Protein AF-A0A2G6NYQ6-F1 (afdb_monomer)

Foldseek 3Di:
DEKEKEWEAEQAKIWMWIDDPPDIDIDMFGHQACVPVVSNLVRLLVVQVVCVVPDDLPYEYAYEYAYAPVVVVVVCVVVVVVSSVVSHSHHDNYYHYHHNLGLCCCLVANPHFEWEWEAALFIWIWGAAPVRDIDIFDPPDPVVGRQNHLLLLLVLLLVCCVVVVDPPPDPDPVVLVVCCPDPCNSVVSSVCNVVLVVCCVRPSSVVSNVVSLVVVVVRVVVVCVVRVDDAQEYEYEYDSLVPPVVSVVVNCVVPVNYHYHYDPDDSNVSCCVSPVD

Radius of gyration: 20.32 Å; Cα contacts (8 Å, |Δi|>4): 516; chains: 1; bounding box: 50×41×53 Å

Nearest PDB structures (foldseek):
  8oqx-assembly1_B  TM=7.620E-01  e=7.688E-16  Tannerella forsythia
  1zxo-assembly2_B  TM=7.980E-01  e=1.302E-14  Bacteroides thetaiotaomicron
  8ow9-assembly1_B  TM=7.303E-01  e=3.463E-15  Tannerella forsythia
  1zxo-assembly1_F  TM=7.918E-01  e=1.071E-13  Bacteroides thetaiotaomicron
  1zc6-assembly1_A  TM=6.994E-01  e=3.312E-12  Chromobacterium violaceum ATCC 12472

Structure (mmCIF, N/CA/C/O backbone):
data_AF-A0A2G6NYQ6-F1
#
_entry.id   AF-A0A2G6NYQ6-F1
#
loop_
_atom_site.group_PDB
_atom_site.id
_atom_site.type_symbol
_atom_site.label_atom_id
_atom_site.label_alt_id
_atom_site.label_comp_id
_atom_site.label_asym_id
_atom_site.label_entity_id
_atom_site.label_seq_id
_atom_site.pdbx_PDB_ins_code
_atom_site.Cartn_x
_atom_site.Cartn_y
_atom_site.Cartn_z
_atom_site.occupancy
_atom_site.B_iso_or_equiv
_atom_site.auth_seq_id
_atom_site.auth_comp_id
_atom_site.auth_asym_id
_atom_site.auth_atom_id
_atom_site.pdbx_PDB_model_num
ATOM 1 N N . MET A 1 1 ? 24.475 -7.765 -19.466 1.00 93.88 1 MET A N 1
ATOM 2 C CA . MET A 1 1 ? 23.724 -8.768 -18.668 1.00 93.88 1 MET A CA 1
ATOM 3 C C . MET A 1 1 ? 22.291 -8.288 -18.478 1.00 93.88 1 MET A C 1
ATOM 5 O O . MET A 1 1 ? 22.026 -7.137 -18.805 1.00 93.88 1 MET A O 1
ATOM 9 N N . ASN A 1 2 ? 21.384 -9.120 -17.961 1.00 97.06 2 ASN A N 1
ATOM 10 C CA . ASN A 1 2 ? 20.033 -8.666 -17.609 1.00 97.06 2 ASN A CA 1
ATOM 11 C C . ASN A 1 2 ? 19.975 -8.259 -16.131 1.00 97.06 2 ASN A C 1
ATOM 13 O O . ASN A 1 2 ? 20.461 -8.989 -15.266 1.00 97.06 2 ASN A O 1
ATOM 17 N N . VAL A 1 3 ? 19.357 -7.112 -15.854 1.00 98.00 3 VAL A N 1
ATOM 18 C CA . VAL A 1 3 ? 19.136 -6.587 -14.503 1.00 98.00 3 VAL A CA 1
ATOM 19 C C . VAL A 1 3 ? 17.652 -6.291 -14.343 1.00 98.00 3 VAL A C 1
ATOM 21 O O . VAL A 1 3 ? 17.087 -5.463 -15.055 1.00 98.00 3 VAL A O 1
ATOM 24 N N . TYR A 1 4 ? 17.022 -6.963 -13.391 1.00 98.50 4 TYR A N 1
ATOM 25 C CA . TYR A 1 4 ? 15.599 -6.835 -13.113 1.00 98.50 4 TYR A CA 1
ATOM 26 C C . TYR A 1 4 ? 15.394 -5.937 -11.903 1.00 98.50 4 TYR A C 1
ATOM 28 O O . TYR A 1 4 ? 16.037 -6.120 -10.866 1.00 98.50 4 TYR A O 1
ATOM 36 N N . ILE A 1 5 ? 14.507 -4.958 -12.029 1.00 98.38 5 ILE A N 1
ATOM 37 C CA . ILE A 1 5 ? 14.256 -3.948 -11.010 1.00 98.38 5 ILE A CA 1
ATOM 38 C C . ILE A 1 5 ? 12.761 -3.830 -10.798 1.00 98.38 5 ILE A C 1
ATOM 40 O O . ILE A 1 5 ? 11.997 -3.608 -11.733 1.00 98.38 5 ILE A O 1
ATOM 44 N N . THR A 1 6 ? 12.355 -3.926 -9.541 1.00 98.50 6 THR A N 1
ATOM 45 C CA . THR A 1 6 ? 10.970 -3.724 -9.129 1.00 98.50 6 THR A CA 1
ATOM 46 C C . THR A 1 6 ? 10.894 -2.616 -8.099 1.00 98.50 6 THR A C 1
ATOM 48 O O . THR A 1 6 ? 11.657 -2.659 -7.134 1.00 98.50 6 THR A O 1
ATOM 51 N N . ALA A 1 7 ? 9.994 -1.650 -8.272 1.00 97.75 7 ALA A N 1
ATOM 52 C CA . ALA A 1 7 ? 9.882 -0.482 -7.399 1.00 97.75 7 ALA A CA 1
ATOM 53 C C . ALA A 1 7 ? 8.457 -0.276 -6.860 1.00 97.75 7 ALA A C 1
ATOM 55 O O . ALA A 1 7 ? 7.514 -0.224 -7.644 1.00 97.75 7 ALA A O 1
ATOM 56 N N . ASP A 1 8 ? 8.325 -0.126 -5.541 1.00 95.94 8 ASP A N 1
ATOM 57 C CA . ASP A 1 8 ? 7.100 0.236 -4.814 1.00 95.94 8 ASP A CA 1
ATOM 58 C C . ASP A 1 8 ? 7.197 1.685 -4.315 1.00 95.94 8 ASP A C 1
ATOM 60 O O . ASP A 1 8 ? 7.910 1.980 -3.347 1.00 95.94 8 ASP A O 1
ATOM 64 N N . GLY A 1 9 ? 6.537 2.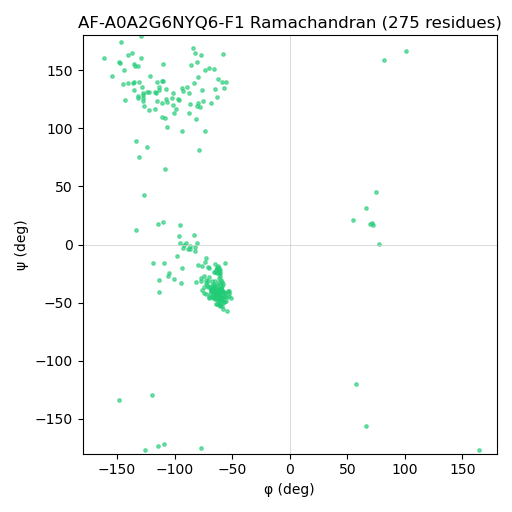594 -5.031 1.00 92.38 9 GLY A N 1
ATOM 65 C CA . GLY A 1 9 ? 6.569 4.037 -4.832 1.00 92.38 9 GLY A CA 1
ATOM 66 C C . GLY A 1 9 ? 5.356 4.580 -4.083 1.00 92.38 9 GLY A C 1
ATOM 67 O O . GLY A 1 9 ? 4.241 4.604 -4.600 1.00 92.38 9 GLY A O 1
ATOM 68 N N . GLY A 1 10 ? 5.569 5.091 -2.869 1.00 85.62 10 GLY A N 1
ATOM 69 C CA . GLY A 1 10 ? 4.540 5.767 -2.074 1.00 85.62 10 GLY A CA 1
ATOM 70 C C . GLY A 1 10 ? 4.830 7.253 -1.848 1.00 85.62 10 GLY A C 1
ATOM 71 O O . GLY A 1 10 ? 5.806 7.808 -2.342 1.00 85.62 10 GLY A O 1
ATOM 72 N N . GLY A 1 11 ? 4.011 7.915 -1.024 1.00 79.12 11 GLY A N 1
ATOM 73 C CA . GLY A 1 11 ? 4.181 9.346 -0.712 1.00 79.12 11 GLY A CA 1
ATOM 74 C C . GLY A 1 11 ? 5.397 9.701 0.153 1.00 79.12 11 GLY A C 1
ATOM 75 O O . GLY A 1 11 ? 5.830 10.850 0.164 1.00 79.12 11 GLY A O 1
ATOM 76 N N . THR A 1 12 ? 5.962 8.748 0.897 1.00 81.06 12 THR A N 1
ATOM 77 C CA . THR A 1 12 ? 7.098 9.012 1.803 1.00 81.06 12 THR A CA 1
ATOM 78 C C . THR A 1 12 ? 8.385 8.324 1.382 1.00 81.06 12 THR A C 1
ATOM 80 O O . THR A 1 12 ? 9.457 8.855 1.650 1.00 81.06 12 THR A O 1
ATOM 83 N N . LYS A 1 13 ? 8.291 7.164 0.733 1.00 91.44 13 LYS A N 1
ATOM 84 C CA . LYS A 1 13 ? 9.441 6.355 0.334 1.00 91.44 13 LYS A CA 1
ATOM 85 C C . LYS A 1 13 ? 9.157 5.590 -0.950 1.00 91.44 13 LYS A C 1
ATOM 87 O O . LYS A 1 13 ? 7.998 5.276 -1.226 1.00 91.44 13 LYS A O 1
ATOM 92 N N . THR A 1 14 ? 10.226 5.218 -1.639 1.00 95.88 14 THR A N 1
ATOM 93 C CA . THR A 1 14 ? 10.213 4.260 -2.747 1.00 95.88 14 THR A CA 1
ATOM 94 C C . THR A 1 14 ? 11.150 3.115 -2.408 1.00 95.88 14 THR A C 1
ATOM 96 O O . THR A 1 14 ? 12.350 3.337 -2.237 1.00 95.88 14 THR A O 1
ATOM 99 N N . ALA A 1 15 ? 10.624 1.902 -2.262 1.00 97.12 15 ALA A N 1
ATOM 100 C CA . ALA A 1 15 ? 11.440 0.709 -2.058 1.00 97.12 15 ALA A CA 1
ATOM 101 C C . ALA A 1 15 ? 11.721 0.055 -3.410 1.00 97.12 15 ALA A C 1
ATOM 103 O O . ALA A 1 15 ? 10.797 -0.139 -4.192 1.00 97.12 15 ALA A O 1
ATOM 104 N N . ILE A 1 16 ? 12.976 -0.298 -3.686 1.00 98.19 16 ILE A N 1
ATOM 105 C CA . ILE A 1 16 ? 13.326 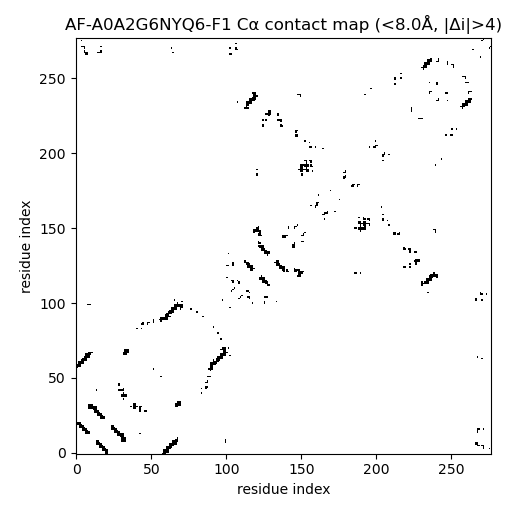-1.043 -4.898 1.00 98.19 16 ILE A CA 1
ATOM 106 C C . ILE A 1 16 ? 14.013 -2.354 -4.547 1.00 98.19 16 ILE A C 1
ATOM 108 O O . ILE A 1 16 ? 14.806 -2.411 -3.606 1.00 98.19 16 ILE A O 1
ATOM 112 N N . MET A 1 17 ? 13.750 -3.388 -5.337 1.00 98.25 17 MET A N 1
ATOM 113 C CA . MET A 1 17 ? 14.495 -4.642 -5.337 1.00 98.25 17 MET A CA 1
ATOM 114 C C . MET A 1 17 ? 15.161 -4.812 -6.698 1.00 98.25 17 MET A C 1
ATOM 116 O O . MET A 1 17 ? 14.526 -4.632 -7.731 1.00 98.25 17 MET A O 1
ATOM 120 N N . ILE A 1 18 ? 16.452 -5.127 -6.679 1.00 98.00 18 ILE A N 1
ATOM 121 C CA . ILE A 1 18 ? 17.298 -5.337 -7.852 1.00 98.00 18 ILE A CA 1
ATOM 122 C C . ILE A 1 18 ? 17.756 -6.793 -7.830 1.00 98.00 18 ILE A C 1
ATOM 124 O O . ILE A 1 18 ? 18.247 -7.258 -6.798 1.00 98.00 18 ILE A O 1
ATOM 128 N N . LYS A 1 19 ? 17.611 -7.495 -8.951 1.00 97.56 19 LYS A N 1
ATOM 129 C CA . LYS A 1 19 ? 18.077 -8.867 -9.165 1.00 97.56 19 LYS A CA 1
ATOM 130 C C . LYS A 1 19 ? 18.928 -8.911 -10.432 1.00 97.56 19 LYS A C 1
ATOM 132 O O . LYS A 1 19 ? 18.459 -8.547 -11.506 1.00 97.56 19 LYS A O 1
ATOM 137 N N . ASP A 1 20 ? 20.160 -9.375 -10.292 1.00 94.81 20 ASP A N 1
ATOM 138 C CA . ASP A 1 20 ? 21.051 -9.736 -11.397 1.00 94.81 20 ASP A CA 1
ATOM 139 C C . ASP A 1 20 ? 21.550 -11.183 -11.200 1.00 94.81 20 ASP A C 1
ATOM 141 O O . ASP A 1 20 ? 21.115 -11.873 -10.274 1.00 94.81 20 ASP A O 1
ATOM 145 N N . GLU A 1 21 ? 22.436 -11.668 -12.073 1.00 88.44 21 GLU A N 1
ATOM 146 C CA . GLU A 1 21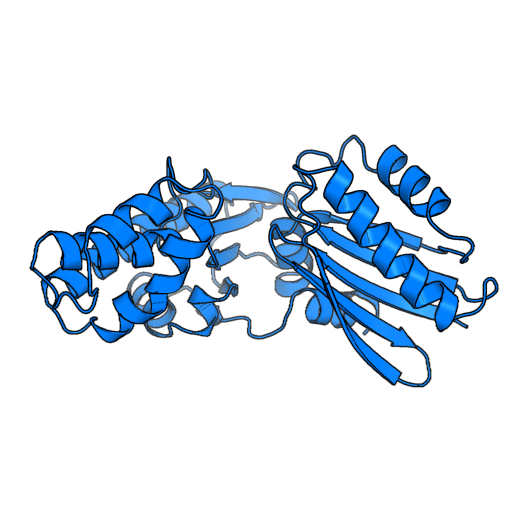 ? 22.975 -13.040 -12.013 1.00 88.44 21 GLU A CA 1
ATOM 147 C C . GLU A 1 21 ? 23.733 -13.353 -10.710 1.00 88.44 21 GLU A C 1
ATOM 149 O O . GLU A 1 21 ? 23.869 -14.517 -10.337 1.00 88.44 21 GLU A O 1
ATOM 154 N N . ASN A 1 22 ? 24.223 -12.333 -10.002 1.00 81.88 22 ASN A N 1
ATOM 155 C CA . ASN A 1 22 ? 25.131 -12.496 -8.871 1.00 81.88 22 ASN A CA 1
ATOM 156 C C . ASN A 1 22 ? 24.454 -12.266 -7.518 1.00 81.88 22 ASN A C 1
ATOM 158 O O . ASN A 1 22 ? 24.931 -12.773 -6.499 1.00 81.88 22 ASN A O 1
ATOM 162 N N . LYS A 1 23 ? 23.394 -11.450 -7.463 1.00 89.81 23 LYS A N 1
ATOM 163 C CA . LYS A 1 23 ? 22.799 -11.016 -6.190 1.00 89.81 23 LYS A CA 1
ATOM 164 C C . LYS A 1 23 ? 21.376 -10.481 -6.328 1.00 89.81 23 LYS A C 1
ATOM 166 O O . LYS A 1 23 ? 20.948 -9.998 -7.372 1.00 89.81 23 LYS A O 1
ATOM 171 N N . VAL A 1 24 ? 20.689 -10.475 -5.186 1.00 95.06 24 VAL A N 1
ATOM 172 C CA . VAL A 1 24 ? 19.459 -9.711 -4.957 1.00 95.06 24 VAL A CA 1
ATOM 173 C C . VAL A 1 24 ? 19.744 -8.636 -3.911 1.00 95.06 24 VAL A C 1
ATOM 175 O O . VAL A 1 24 ? 20.353 -8.919 -2.878 1.00 95.06 24 VAL A O 1
ATOM 178 N N . LYS A 1 25 ? 19.322 -7.395 -4.165 1.00 96.31 25 LYS A N 1
ATOM 179 C CA . LYS A 1 25 ? 19.527 -6.254 -3.261 1.00 96.31 25 LYS A CA 1
ATOM 180 C C . LYS A 1 25 ? 18.258 -5.420 -3.137 1.00 96.31 25 LYS A C 1
ATOM 182 O O . LYS A 1 25 ? 17.622 -5.126 -4.140 1.00 96.31 25 LYS A O 1
ATOM 187 N N . THR A 1 26 ? 17.949 -4.965 -1.925 1.00 97.25 26 THR A N 1
ATOM 188 C CA . THR A 1 26 ? 16.865 -4.003 -1.666 1.00 97.25 26 THR A CA 1
ATOM 189 C C . THR A 1 26 ? 17.439 -2.651 -1.254 1.00 97.25 26 THR A C 1
ATOM 191 O O . THR A 1 26 ? 18.428 -2.587 -0.521 1.00 97.25 26 THR A O 1
ATOM 194 N N . LEU A 1 27 ? 16.833 -1.568 -1.738 1.00 97.50 27 LEU A N 1
ATOM 195 C CA . LEU A 1 27 ? 17.205 -0.182 -1.448 1.00 97.50 27 LEU A CA 1
ATOM 196 C C . LEU A 1 27 ? 15.954 0.663 -1.197 1.00 97.50 27 LEU A C 1
ATOM 198 O O . LEU A 1 27 ? 14.836 0.260 -1.517 1.00 97.50 27 LEU A O 1
ATOM 202 N N . THR A 1 28 ? 16.137 1.847 -0.621 1.00 97.56 28 THR A N 1
ATOM 203 C CA . THR A 1 28 ? 15.049 2.800 -0.388 1.00 97.56 28 THR A CA 1
ATOM 204 C C . THR A 1 28 ? 15.488 4.202 -0.783 1.00 97.56 28 THR A C 1
ATOM 206 O O . THR A 1 28 ? 16.628 4.588 -0.533 1.00 97.56 28 THR A O 1
ATOM 209 N N . PHE A 1 29 ? 14.569 4.934 -1.402 1.00 97.50 29 PHE A N 1
ATOM 210 C CA . PHE A 1 29 ? 14.708 6.309 -1.873 1.00 97.50 29 PHE A CA 1
ATOM 211 C C . PHE A 1 29 ? 13.524 7.145 -1.368 1.00 97.50 29 PHE A C 1
ATOM 213 O O . PHE A 1 29 ? 12.623 6.618 -0.702 1.00 97.50 29 PHE A O 1
ATOM 220 N N . ASP A 1 30 ? 13.513 8.433 -1.706 1.00 95.12 30 ASP A N 1
ATOM 221 C CA . ASP A 1 30 ? 12.396 9.334 -1.423 1.00 95.12 30 ASP A CA 1
ATOM 222 C C . ASP A 1 30 ? 11.077 8.849 -2.049 1.00 95.12 30 ASP A C 1
ATOM 224 O O . ASP A 1 30 ? 11.042 7.947 -2.888 1.00 95.12 30 ASP A O 1
ATOM 228 N N . GLY A 1 31 ? 9.957 9.407 -1.585 1.00 89.81 31 GLY A N 1
ATOM 229 C CA . GLY A 1 31 ? 8.630 9.100 -2.118 1.00 89.81 31 GLY A CA 1
ATOM 230 C C . GLY A 1 31 ? 8.476 9.478 -3.592 1.00 89.81 31 GLY A C 1
ATOM 231 O O . GLY A 1 31 ? 8.959 10.518 -4.023 1.00 89.81 31 GLY A O 1
ATOM 232 N N . SER A 1 32 ? 7.751 8.652 -4.339 1.00 93.06 32 SER A N 1
ATOM 233 C CA . SER A 1 32 ? 7.476 8.811 -5.773 1.00 93.06 32 SER A CA 1
ATOM 234 C C . SER A 1 32 ? 5.971 8.763 -6.060 1.00 93.06 32 SER A C 1
ATOM 236 O O . SER A 1 32 ? 5.510 8.149 -7.015 1.00 93.06 32 SER A O 1
ATOM 238 N N . ASN A 1 33 ? 5.173 9.422 -5.219 1.00 87.81 33 ASN A N 1
ATOM 239 C CA . ASN A 1 33 ? 3.752 9.606 -5.502 1.00 87.81 33 ASN A CA 1
ATOM 240 C C . ASN A 1 33 ? 3.577 10.449 -6.772 1.00 87.81 33 ASN A C 1
ATOM 242 O O . ASN A 1 33 ? 4.109 11.553 -6.868 1.00 87.81 33 ASN A O 1
ATOM 246 N N . PHE A 1 34 ? 2.809 9.937 -7.728 1.00 88.50 34 PHE A N 1
ATOM 247 C CA . PHE A 1 34 ? 2.655 10.546 -9.041 1.00 88.50 34 PHE A CA 1
ATOM 248 C C . PHE A 1 34 ? 1.845 11.854 -9.025 1.00 88.50 34 PHE A C 1
ATOM 250 O O . PHE A 1 34 ? 2.004 12.686 -9.917 1.00 88.50 34 PHE A O 1
ATOM 257 N N . TYR A 1 35 ? 1.050 12.101 -7.976 1.00 84.94 35 TYR A N 1
ATOM 258 C CA . TYR A 1 35 ? 0.431 13.416 -7.749 1.00 84.94 35 TYR A CA 1
ATOM 259 C C . TYR A 1 35 ? 1.471 14.531 -7.506 1.00 84.94 35 TYR A C 1
ATOM 261 O O . TYR A 1 35 ? 1.172 15.705 -7.709 1.00 84.94 35 TYR A O 1
ATOM 269 N N . GLU A 1 36 ? 2.699 14.174 -7.114 1.00 88.50 36 GLU A N 1
ATOM 270 C CA . GLU A 1 36 ? 3.862 15.060 -6.992 1.00 88.50 36 GLU A CA 1
ATOM 271 C C . GLU A 1 36 ? 4.859 14.751 -8.130 1.00 88.50 36 GLU A C 1
ATOM 273 O O . GLU A 1 36 ? 5.965 14.263 -7.897 1.00 88.50 36 GLU A O 1
ATOM 278 N N . GLU A 1 37 ? 4.464 14.999 -9.384 1.00 91.31 37 GLU A N 1
ATOM 279 C CA . GLU A 1 37 ? 5.190 14.546 -10.588 1.00 91.31 37 GLU A CA 1
ATOM 280 C C . GLU A 1 37 ? 6.688 14.930 -10.598 1.00 91.31 37 GLU A C 1
ATOM 282 O O . GLU A 1 37 ? 7.546 14.122 -10.957 1.00 91.31 37 GLU A O 1
ATOM 287 N N . GLU A 1 38 ? 7.039 16.139 -10.150 1.00 93.62 38 GLU A N 1
ATOM 288 C CA . GLU A 1 38 ? 8.442 16.561 -10.030 1.00 93.62 38 GLU A CA 1
ATOM 289 C C . GLU A 1 38 ? 9.230 15.657 -9.068 1.00 93.62 38 GLU A C 1
ATOM 291 O O . GLU A 1 38 ? 10.331 15.194 -9.380 1.00 93.62 38 GLU A O 1
ATOM 296 N N . ARG A 1 39 ? 8.641 15.345 -7.911 1.00 93.31 39 ARG A N 1
ATOM 297 C CA . ARG A 1 39 ? 9.245 14.479 -6.898 1.00 93.31 39 ARG 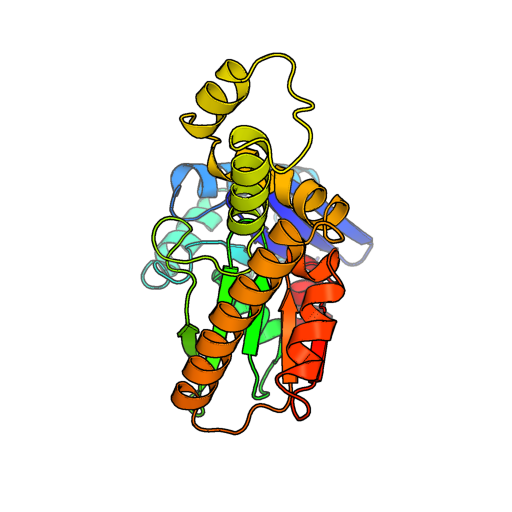A CA 1
ATOM 298 C C . ARG A 1 39 ? 9.388 13.042 -7.393 1.00 93.31 39 ARG A C 1
ATOM 300 O O . ARG A 1 39 ? 10.413 12.410 -7.123 1.00 93.31 39 ARG A O 1
ATOM 307 N N . PHE A 1 40 ? 8.412 12.548 -8.157 1.00 96.31 40 PHE A N 1
ATOM 308 C CA . PHE A 1 40 ? 8.509 11.266 -8.855 1.00 96.31 40 PHE A CA 1
ATOM 309 C C . PHE A 1 40 ? 9.764 11.226 -9.740 1.00 96.31 40 PHE A C 1
ATOM 311 O O . PHE A 1 40 ? 10.644 10.394 -9.515 1.00 96.31 40 PHE A O 1
ATOM 318 N N . PHE A 1 41 ? 9.928 12.167 -10.675 1.00 97.69 41 PHE A N 1
ATOM 319 C CA . PHE A 1 41 ? 11.086 12.156 -11.580 1.00 97.69 41 PHE A CA 1
ATOM 320 C C . PHE A 1 41 ? 12.422 12.384 -10.858 1.00 97.69 41 PHE A C 1
ATOM 322 O O . PHE A 1 41 ? 13.414 11.743 -11.206 1.00 97.69 41 PHE A O 1
ATOM 329 N N . ASN A 1 42 ? 12.459 13.215 -9.814 1.00 97.56 42 ASN A N 1
ATOM 330 C CA . ASN A 1 42 ? 13.654 13.398 -8.982 1.00 97.56 42 ASN A CA 1
ATOM 331 C C . ASN A 1 42 ? 14.065 12.103 -8.258 1.00 97.56 42 ASN A C 1
ATOM 333 O O . ASN A 1 42 ? 15.257 11.778 -8.168 1.00 97.56 42 ASN A O 1
ATOM 337 N N . THR A 1 43 ? 13.085 11.324 -7.796 1.00 98.19 43 THR A N 1
ATOM 338 C CA . THR A 1 43 ? 13.322 10.011 -7.184 1.00 98.19 43 THR A CA 1
ATOM 339 C C . THR A 1 43 ? 13.899 9.031 -8.203 1.00 98.19 43 THR A C 1
ATOM 341 O O . THR A 1 43 ? 14.924 8.405 -7.932 1.00 98.19 43 THR A O 1
ATOM 344 N N . TYR A 1 44 ? 13.321 8.944 -9.405 1.00 98.31 44 TYR A N 1
ATOM 345 C CA . TYR A 1 44 ? 13.839 8.0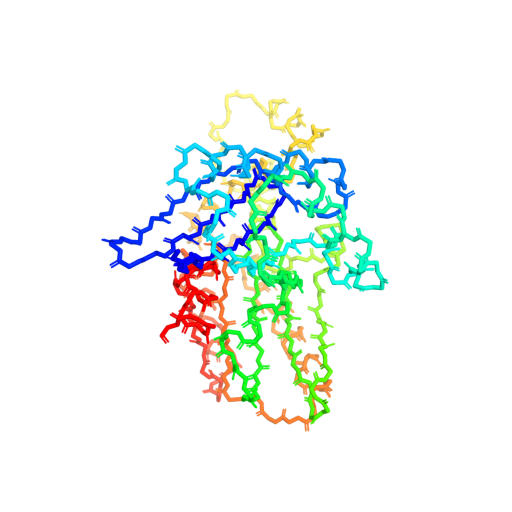67 -10.462 1.00 98.31 44 TYR A CA 1
ATOM 346 C C . TYR A 1 44 ? 15.214 8.489 -10.973 1.00 98.31 44 TYR A C 1
ATOM 348 O O . TYR A 1 44 ? 16.069 7.634 -11.175 1.00 98.31 44 TYR A O 1
ATOM 356 N N . CYS A 1 45 ? 15.487 9.790 -11.079 1.00 98.31 45 CYS A N 1
ATOM 357 C CA . CYS A 1 45 ? 16.832 10.297 -11.353 1.00 98.31 45 CYS A CA 1
ATOM 358 C C . CYS A 1 45 ? 17.841 9.805 -10.297 1.00 98.31 45 CYS A C 1
ATOM 360 O O . CYS A 1 45 ? 18.950 9.388 -10.630 1.00 98.31 45 CYS A O 1
ATOM 362 N N . SER A 1 46 ? 17.455 9.789 -9.018 1.00 98.50 46 SER A N 1
ATOM 363 C CA . SER A 1 46 ? 18.304 9.273 -7.934 1.00 98.50 46 SER A CA 1
ATOM 364 C C . SER A 1 46 ? 18.511 7.757 -8.012 1.00 98.50 46 SER A C 1
ATOM 366 O O . SER A 1 46 ? 19.630 7.282 -7.800 1.00 98.50 46 SER A O 1
ATOM 368 N N . ILE A 1 47 ? 17.465 7.002 -8.366 1.00 98.38 47 ILE A N 1
ATOM 369 C CA . ILE A 1 47 ? 17.551 5.558 -8.626 1.00 98.38 47 ILE A CA 1
ATOM 370 C C . ILE A 1 47 ? 18.507 5.293 -9.796 1.00 98.38 47 ILE A C 1
ATOM 372 O O . ILE A 1 47 ? 19.448 4.515 -9.648 1.00 98.38 47 ILE A O 1
ATOM 376 N N . PHE A 1 48 ? 18.338 5.976 -10.929 1.00 98.44 48 PHE A N 1
ATOM 377 C CA . PHE A 1 48 ? 19.185 5.790 -12.106 1.00 98.44 48 PHE A CA 1
ATOM 378 C C . PHE A 1 48 ? 20.641 6.181 -11.855 1.00 98.44 48 PHE A C 1
ATOM 380 O O . PHE A 1 48 ? 21.531 5.406 -12.188 1.00 98.44 48 PHE A O 1
ATOM 387 N N . LYS A 1 49 ? 20.908 7.283 -11.143 1.00 98.31 49 LYS A N 1
ATOM 388 C CA . LYS A 1 49 ? 22.271 7.641 -10.702 1.00 98.31 49 LYS A CA 1
ATOM 389 C C . LYS A 1 49 ? 22.924 6.561 -9.845 1.00 98.31 49 LYS A C 1
ATOM 391 O O . LYS A 1 49 ? 24.146 6.414 -9.860 1.00 98.31 49 LYS A O 1
ATOM 396 N N . TYR A 1 50 ? 22.146 5.842 -9.035 1.00 97.69 50 TYR A N 1
ATOM 397 C CA . TYR A 1 50 ? 22.665 4.692 -8.305 1.00 97.69 50 TYR A CA 1
ATOM 398 C C . TYR A 1 50 ? 22.977 3.535 -9.265 1.00 97.69 50 TYR A C 1
ATOM 400 O O . TYR A 1 50 ? 24.048 2.939 -9.160 1.00 97.69 50 TYR A O 1
ATOM 408 N N . LEU A 1 51 ? 22.082 3.228 -10.205 1.00 97.06 51 LEU A N 1
ATOM 409 C CA . LEU A 1 51 ? 22.261 2.131 -11.159 1.00 97.06 51 LEU A CA 1
ATOM 410 C C . LEU A 1 51 ? 23.455 2.362 -12.093 1.00 97.06 51 LEU A C 1
ATOM 412 O O . LEU A 1 51 ? 24.265 1.458 -12.250 1.00 97.06 51 LEU A O 1
ATOM 416 N N . GLU A 1 52 ? 23.644 3.578 -12.605 1.00 97.50 52 GLU A N 1
ATOM 417 C CA . GLU A 1 52 ? 24.778 3.960 -13.466 1.00 97.50 52 GLU A CA 1
ATOM 418 C C . GLU A 1 52 ? 26.142 3.795 -12.784 1.00 97.50 52 GLU A C 1
ATOM 420 O O . GLU A 1 52 ? 27.158 3.603 -13.445 1.00 97.50 52 GLU A O 1
ATOM 425 N N . LYS A 1 53 ? 26.187 3.833 -11.447 1.00 97.00 53 LYS A N 1
ATOM 426 C CA . LYS A 1 53 ? 27.414 3.555 -10.680 1.00 97.00 53 LYS A CA 1
ATOM 427 C C . LYS A 1 53 ? 27.708 2.064 -10.527 1.00 97.00 53 LYS A C 1
ATOM 429 O O . LYS A 1 53 ? 28.810 1.716 -10.113 1.00 97.00 53 LYS A O 1
ATOM 434 N N . ASN A 1 54 ? 26.721 1.201 -10.753 1.00 95.88 54 ASN A N 1
ATOM 435 C CA . ASN A 1 54 ? 26.792 -0.228 -10.438 1.00 95.88 54 ASN A CA 1
ATOM 436 C C . ASN A 1 54 ? 26.644 -1.137 -11.667 1.00 95.88 54 ASN A C 1
ATOM 438 O O . ASN A 1 54 ? 26.985 -2.313 -11.563 1.00 95.88 54 ASN A O 1
ATOM 442 N N . TYR A 1 55 ? 26.160 -0.610 -12.792 1.00 96.25 55 TYR A N 1
ATOM 443 C CA . TYR A 1 55 ? 25.866 -1.351 -14.018 1.00 96.25 55 TYR A CA 1
ATOM 444 C C . TYR A 1 55 ? 26.378 -0.595 -15.251 1.00 96.25 55 TYR A C 1
ATOM 446 O O . TYR A 1 55 ? 26.560 0.622 -15.218 1.00 96.25 55 TYR A O 1
ATOM 454 N N . SER A 1 56 ? 26.646 -1.328 -16.331 1.00 95.31 56 SER A N 1
ATOM 455 C CA . SER A 1 56 ? 27.135 -0.785 -17.601 1.00 95.31 56 SER A CA 1
ATOM 456 C C . SER A 1 56 ? 25.979 -0.327 -18.490 1.00 95.31 56 SER A C 1
ATOM 458 O O . SER A 1 56 ? 24.890 -0.890 -18.444 1.00 95.31 56 SER A O 1
ATOM 460 N N . SER A 1 57 ? 26.225 0.629 -19.390 1.00 94.12 57 SER A N 1
ATOM 461 C CA . SER A 1 57 ? 25.249 1.034 -20.415 1.00 94.12 57 SER A CA 1
ATOM 462 C C . SER A 1 57 ? 24.873 -0.092 -21.387 1.00 94.12 57 SER A C 1
ATOM 464 O O . SER A 1 57 ? 23.842 -0.005 -22.044 1.00 94.12 57 SER A O 1
ATOM 466 N N . ASN A 1 58 ? 25.693 -1.147 -21.475 1.00 94.38 58 ASN A N 1
ATOM 467 C CA . ASN A 1 58 ? 25.416 -2.340 -22.280 1.00 94.38 58 ASN A CA 1
ATOM 468 C C . ASN A 1 58 ? 24.578 -3.396 -21.529 1.00 94.38 58 ASN A C 1
ATOM 470 O O . ASN A 1 58 ? 24.303 -4.461 -22.083 1.00 94.38 58 ASN A O 1
ATOM 474 N N . ASP A 1 59 ? 24.227 -3.155 -20.263 1.00 96.50 59 ASP A N 1
ATOM 475 C CA . ASP A 1 59 ? 23.331 -4.029 -19.509 1.00 96.50 59 ASP A CA 1
ATOM 476 C C . ASP A 1 59 ? 21.870 -3.699 -19.817 1.00 96.50 59 ASP A C 1
ATOM 478 O O . ASP A 1 59 ? 21.487 -2.535 -19.898 1.00 96.50 59 ASP A O 1
ATOM 482 N N . ASN A 1 60 ? 21.049 -4.737 -19.957 1.00 97.56 60 ASN A N 1
ATOM 483 C CA . ASN A 1 60 ? 19.625 -4.619 -20.234 1.00 97.56 60 ASN A CA 1
ATOM 484 C C . ASN A 1 60 ? 18.868 -4.494 -18.912 1.00 97.56 60 ASN A C 1
ATOM 486 O O . ASN A 1 60 ? 18.831 -5.439 -18.117 1.00 97.56 60 ASN A O 1
ATOM 490 N N . ILE A 1 61 ? 18.267 -3.331 -18.679 1.00 98.12 61 ILE A N 1
ATOM 491 C CA . ILE A 1 61 ? 17.497 -3.034 -17.475 1.00 98.12 61 ILE A CA 1
ATOM 492 C C . ILE A 1 61 ? 16.004 -3.248 -17.741 1.00 98.12 61 ILE A C 1
ATOM 494 O O . ILE A 1 61 ? 15.423 -2.620 -18.625 1.00 98.12 61 ILE A O 1
ATOM 498 N N . PHE A 1 62 ? 15.372 -4.078 -16.918 1.00 98.50 62 PHE A N 1
ATOM 499 C CA . PHE A 1 62 ? 13.926 -4.293 -16.900 1.00 98.50 62 PHE A CA 1
ATOM 500 C C . PHE A 1 62 ? 13.358 -3.640 -15.638 1.00 98.50 62 PHE A C 1
ATOM 502 O O . PHE A 1 62 ? 13.611 -4.115 -14.532 1.00 98.50 62 PHE A O 1
ATOM 509 N N . LEU A 1 63 ? 12.622 -2.536 -15.783 1.00 98.38 63 LEU A N 1
ATOM 510 C CA . LEU A 1 63 ? 12.103 -1.734 -14.671 1.00 98.38 63 LEU A CA 1
ATOM 511 C C . LEU A 1 63 ? 10.583 -1.849 -14.569 1.00 98.38 63 LEU A C 1
ATOM 513 O O . LEU A 1 63 ? 9.853 -1.317 -15.401 1.00 98.38 63 LEU A O 1
ATOM 517 N N . TYR A 1 64 ? 10.091 -2.527 -13.538 1.00 98.19 64 TYR A N 1
ATOM 518 C CA . TYR A 1 64 ? 8.660 -2.649 -13.267 1.00 98.19 64 TYR A CA 1
ATOM 519 C C . TYR A 1 64 ? 8.345 -1.862 -12.003 1.00 98.19 64 TYR A C 1
ATOM 521 O O . TYR A 1 64 ? 8.922 -2.116 -10.947 1.00 98.19 64 TYR A O 1
ATOM 529 N N . SER A 1 65 ? 7.452 -0.883 -12.080 1.00 97.06 65 SER A N 1
ATOM 530 C CA . SER A 1 65 ? 7.167 -0.044 -10.925 1.00 97.06 65 SER A CA 1
ATOM 531 C C . SER A 1 65 ? 5.694 0.203 -10.689 1.00 97.06 65 SER A C 1
ATOM 533 O O . SER A 1 65 ? 4.972 0.621 -11.587 1.00 97.06 65 SER A O 1
ATOM 535 N N . ALA A 1 66 ? 5.288 0.029 -9.437 1.00 95.50 66 ALA A N 1
ATOM 536 C CA . ALA A 1 66 ? 4.001 0.456 -8.939 1.00 95.50 66 ALA A CA 1
ATOM 537 C C . ALA A 1 66 ? 4.150 1.742 -8.134 1.00 95.50 66 ALA A C 1
ATOM 539 O O . ALA A 1 66 ? 4.947 1.784 -7.198 1.00 95.50 66 ALA A O 1
ATOM 540 N N . ASN A 1 67 ? 3.388 2.779 -8.481 1.00 92.25 67 ASN A N 1
ATOM 541 C CA . ASN A 1 67 ? 3.444 4.058 -7.777 1.00 92.25 67 ASN A CA 1
ATOM 542 C C . ASN A 1 67 ? 2.039 4.544 -7.418 1.00 92.25 67 ASN A C 1
ATOM 544 O O . ASN A 1 67 ? 1.101 4.444 -8.216 1.00 92.25 67 ASN A O 1
ATOM 548 N N . ALA A 1 68 ? 1.898 5.104 -6.218 1.00 85.94 68 ALA A N 1
ATOM 549 C CA . ALA A 1 68 ? 0.667 5.758 -5.792 1.00 85.94 68 ALA A CA 1
ATOM 550 C C . ALA A 1 68 ? 0.287 6.879 -6.775 1.00 85.94 68 ALA A C 1
ATOM 552 O O . ALA A 1 68 ? 1.141 7.667 -7.184 1.00 85.94 68 ALA A O 1
ATOM 553 N N . GLY A 1 69 ? -0.990 6.945 -7.157 1.00 83.88 69 GLY A N 1
ATOM 554 C CA . GLY A 1 69 ? -1.519 7.956 -8.084 1.00 83.88 69 GLY A CA 1
ATOM 555 C C . GLY A 1 69 ? -1.212 7.726 -9.569 1.00 83.88 69 GLY A C 1
ATOM 556 O O . GLY A 1 69 ? -1.604 8.541 -10.402 1.00 83.88 69 GLY A O 1
ATOM 557 N N . PHE A 1 70 ? -0.504 6.647 -9.931 1.00 89.44 70 PHE A N 1
ATOM 558 C CA . PHE A 1 70 ? -0.207 6.361 -11.339 1.00 89.44 70 PHE A CA 1
ATOM 559 C C . PHE A 1 70 ? -1.438 5.877 -12.117 1.00 89.44 70 PHE A C 1
ATOM 561 O O . PHE A 1 70 ? -1.571 6.193 -13.296 1.00 89.44 70 PHE A O 1
ATOM 568 N N . TYR A 1 71 ? -2.356 5.145 -11.473 1.00 85.31 71 TYR A N 1
ATOM 569 C CA . TYR A 1 71 ? -3.542 4.587 -12.135 1.00 85.31 71 TYR A CA 1
ATOM 570 C C . TYR A 1 71 ? -4.384 5.675 -12.821 1.00 85.31 71 TYR A C 1
ATOM 572 O O . TYR A 1 71 ? -4.808 5.515 -13.962 1.00 85.31 71 TYR A O 1
ATOM 580 N N . GLU A 1 72 ? -4.553 6.819 -12.159 1.00 83.44 72 GLU A N 1
ATOM 581 C CA . GLU A 1 72 ? -5.280 7.980 -12.671 1.00 83.44 72 GLU A CA 1
ATOM 582 C C . GLU A 1 72 ? -4.534 8.738 -13.782 1.00 83.44 72 GLU A C 1
ATOM 584 O O . GLU A 1 72 ? -5.127 9.588 -14.436 1.00 83.44 72 GLU A O 1
ATOM 589 N N . SER A 1 73 ? -3.249 8.445 -14.002 1.00 85.81 73 SER A N 1
ATOM 590 C CA . SER A 1 73 ? -2.405 9.037 -15.053 1.00 85.81 73 SER A CA 1
ATOM 591 C C . SER A 1 73 ? -1.966 8.026 -16.117 1.00 85.81 73 SER A C 1
ATOM 593 O O . SER A 1 73 ? -1.008 8.273 -16.853 1.00 85.81 73 SER A O 1
ATOM 595 N N . ARG A 1 74 ? -2.645 6.876 -16.199 1.00 87.38 74 ARG A N 1
ATOM 596 C CA . ARG A 1 74 ? -2.330 5.786 -17.136 1.00 87.38 74 ARG A CA 1
ATOM 597 C C . ARG A 1 74 ? -2.422 6.216 -18.606 1.00 87.38 74 ARG A C 1
ATOM 599 O O . ARG A 1 74 ? -1.704 5.689 -19.447 1.00 87.38 74 ARG A O 1
ATOM 606 N N . ASP A 1 75 ? -3.239 7.217 -18.917 1.00 91.19 75 ASP A N 1
ATOM 607 C CA . ASP A 1 75 ? -3.318 7.850 -20.240 1.00 91.19 75 ASP A CA 1
ATOM 608 C C . ASP A 1 75 ? -2.009 8.544 -20.667 1.00 91.19 75 ASP A C 1
ATOM 610 O O . ASP A 1 75 ? -1.735 8.678 -21.860 1.00 91.19 75 ASP A O 1
ATOM 614 N N . ARG A 1 76 ? -1.166 8.941 -19.704 1.00 91.88 76 ARG A N 1
ATOM 615 C CA . ARG A 1 76 ? 0.144 9.574 -19.925 1.00 91.88 76 ARG A CA 1
ATOM 616 C C . ARG A 1 76 ? 1.319 8.593 -19.882 1.00 91.88 76 ARG A C 1
ATOM 618 O O . ARG A 1 76 ? 2.465 9.041 -19.934 1.00 91.88 76 ARG A O 1
ATOM 625 N N . GLU A 1 77 ? 1.078 7.282 -19.807 1.00 94.00 77 GLU A N 1
ATOM 626 C CA . GLU A 1 77 ? 2.129 6.266 -19.624 1.00 94.00 77 GLU A CA 1
ATOM 627 C C . GLU A 1 77 ? 3.281 6.406 -20.633 1.00 94.00 77 GLU A C 1
ATOM 629 O O . GLU A 1 77 ? 4.440 6.436 -20.225 1.00 94.00 77 GLU A O 1
ATOM 634 N N . GLY A 1 78 ? 2.980 6.596 -21.924 1.00 96.00 78 GLY A N 1
ATOM 635 C CA . GLY A 1 78 ? 4.004 6.770 -22.964 1.00 96.00 78 GLY A CA 1
ATOM 636 C C . GLY A 1 78 ? 4.936 7.960 -22.705 1.00 96.00 78 GLY A C 1
ATOM 637 O O . GLY A 1 78 ? 6.154 7.802 -22.710 1.00 96.00 78 GLY A O 1
ATOM 638 N N . TYR A 1 79 ? 4.375 9.128 -22.370 1.00 95.75 79 TYR A N 1
ATOM 639 C CA . TYR A 1 79 ? 5.159 10.320 -22.016 1.00 95.75 79 TYR A CA 1
ATOM 640 C C . TYR A 1 79 ? 6.061 10.073 -20.799 1.00 95.75 79 TYR A C 1
ATOM 642 O O . TYR A 1 79 ? 7.213 10.509 -20.767 1.00 95.75 79 TYR A O 1
ATOM 650 N N . ILE A 1 80 ? 5.541 9.376 -19.789 1.00 95.69 80 ILE A N 1
ATOM 651 C CA . ILE A 1 80 ? 6.272 9.099 -18.549 1.00 95.69 80 ILE A CA 1
ATOM 652 C C . ILE A 1 80 ? 7.435 8.146 -18.829 1.00 95.69 80 ILE A C 1
ATOM 654 O O . ILE A 1 80 ? 8.551 8.406 -18.382 1.00 95.69 80 ILE A O 1
ATOM 658 N N . VAL A 1 81 ? 7.193 7.086 -19.604 1.00 97.44 81 VAL A N 1
ATOM 659 C CA . VAL A 1 81 ? 8.217 6.131 -20.049 1.00 97.44 81 VAL A CA 1
ATOM 660 C C . VAL A 1 81 ? 9.307 6.838 -20.852 1.00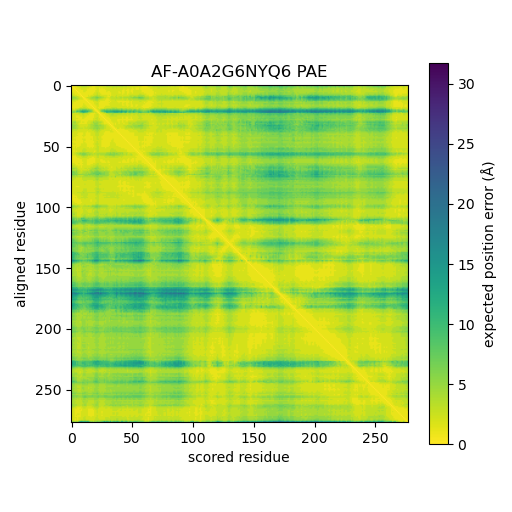 97.44 81 VAL A C 1
ATOM 662 O O . VAL A 1 81 ? 10.487 6.663 -20.548 1.00 97.44 81 VAL A O 1
ATOM 665 N N . ASP A 1 82 ? 8.939 7.689 -21.812 1.00 97.69 82 ASP A N 1
ATOM 666 C CA . ASP A 1 82 ? 9.902 8.456 -22.607 1.00 97.69 82 ASP A CA 1
ATOM 667 C C . ASP A 1 82 ? 10.747 9.372 -21.720 1.00 97.69 82 ASP A C 1
ATOM 669 O O . ASP A 1 82 ? 11.975 9.380 -21.808 1.00 97.69 82 ASP A O 1
ATOM 673 N N . LYS A 1 83 ? 10.113 10.091 -20.789 1.00 97.19 83 LYS A N 1
ATOM 674 C CA . LYS A 1 83 ? 10.825 10.958 -19.849 1.00 97.19 83 LYS A CA 1
ATOM 675 C C . LYS A 1 83 ? 11.766 10.163 -18.946 1.00 97.19 83 LYS A C 1
ATOM 677 O O . LYS A 1 83 ? 12.911 10.577 -18.796 1.00 97.19 83 LYS A O 1
ATOM 682 N N . LEU A 1 84 ? 11.356 9.008 -18.415 1.00 97.75 84 LEU A N 1
ATOM 683 C CA . LEU A 1 84 ? 12.233 8.121 -17.636 1.00 97.75 84 LEU A CA 1
ATOM 684 C C . LEU A 1 84 ? 13.461 7.671 -18.440 1.00 97.75 84 LEU A C 1
ATOM 686 O O . LEU A 1 84 ? 14.566 7.689 -17.903 1.00 97.75 84 LEU A O 1
ATOM 690 N N . ARG A 1 85 ? 13.294 7.345 -19.729 1.00 97.81 85 ARG A N 1
ATOM 691 C CA . ARG A 1 85 ? 14.409 6.994 -20.627 1.00 97.81 85 ARG A CA 1
ATOM 692 C C . ARG A 1 85 ? 15.413 8.133 -20.782 1.00 97.81 85 ARG A C 1
ATOM 694 O O . ARG A 1 85 ? 16.603 7.869 -20.865 1.00 97.81 85 ARG A O 1
ATOM 701 N N . THR A 1 86 ? 14.968 9.392 -20.755 1.00 97.75 86 THR A N 1
ATOM 702 C CA . THR A 1 86 ? 15.884 10.550 -20.816 1.00 97.75 86 THR A CA 1
ATOM 703 C C . THR A 1 86 ? 16.679 10.801 -19.532 1.00 97.75 86 THR A C 1
ATOM 705 O O . THR A 1 86 ? 17.652 11.552 -19.561 1.00 97.75 86 THR A O 1
ATOM 708 N N . LEU A 1 87 ? 16.294 10.195 -18.401 1.00 97.69 87 LEU A N 1
ATOM 709 C CA . LEU A 1 87 ? 16.957 10.418 -17.110 1.00 97.69 87 LEU A CA 1
ATOM 710 C C . LEU A 1 87 ? 18.228 9.585 -16.915 1.00 97.69 87 LEU A C 1
ATOM 712 O O . LEU A 1 87 ? 18.897 9.748 -15.893 1.00 97.69 87 LEU A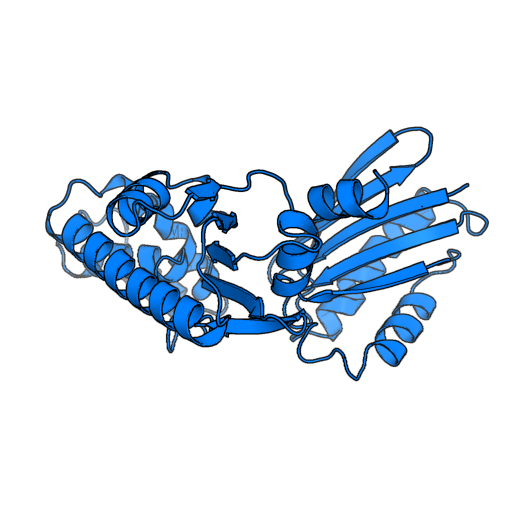 O 1
ATOM 716 N N . THR A 1 88 ? 18.545 8.678 -17.840 1.00 97.75 88 THR A N 1
ATOM 717 C CA . THR A 1 88 ? 19.677 7.762 -17.710 1.00 97.75 88 THR A CA 1
ATOM 718 C C . THR A 1 88 ? 20.312 7.429 -19.052 1.00 97.75 88 THR A C 1
ATOM 720 O O . THR A 1 88 ? 19.687 7.512 -20.103 1.00 97.75 88 THR A O 1
ATOM 723 N N . THR A 1 89 ? 21.577 7.031 -18.997 1.00 96.50 89 THR A N 1
ATOM 724 C CA . THR A 1 89 ? 22.352 6.497 -20.124 1.00 96.50 89 THR A CA 1
ATOM 725 C C . THR A 1 89 ? 22.309 4.966 -20.219 1.00 96.50 89 THR A C 1
ATOM 727 O O . THR A 1 89 ? 22.890 4.395 -21.141 1.00 96.50 89 THR A O 1
ATOM 730 N N . LEU A 1 90 ? 21.644 4.289 -19.275 1.00 97.31 90 LEU A N 1
ATOM 731 C CA . LEU A 1 90 ? 21.486 2.831 -19.270 1.00 97.31 90 LEU A CA 1
ATOM 732 C C . LEU A 1 90 ? 20.484 2.357 -20.331 1.00 97.31 90 LEU A C 1
ATOM 734 O O . LEU A 1 90 ? 19.501 3.045 -20.616 1.00 97.31 90 LEU A O 1
ATOM 738 N N . ASN A 1 91 ? 20.680 1.143 -20.858 1.00 97.31 91 ASN A N 1
ATOM 739 C CA . ASN A 1 91 ? 19.692 0.518 -21.734 1.00 97.31 91 ASN A CA 1
ATOM 740 C C . ASN A 1 91 ? 18.473 0.035 -20.926 1.00 97.31 91 ASN A C 1
ATOM 742 O O . ASN A 1 91 ? 18.485 -1.044 -20.334 1.00 97.31 91 ASN A O 1
ATOM 746 N N . LEU A 1 92 ? 17.405 0.836 -20.902 1.00 97.81 92 LEU A N 1
ATOM 747 C CA . LEU A 1 92 ? 16.111 0.439 -20.341 1.00 97.81 92 LEU A CA 1
ATOM 748 C C . LEU A 1 92 ? 15.357 -0.449 -21.342 1.00 97.81 92 LEU A C 1
ATOM 750 O O . LEU A 1 92 ? 14.497 0.032 -22.078 1.00 97.81 92 LEU A O 1
ATOM 754 N N . GLU A 1 93 ? 15.688 -1.735 -21.388 1.00 97.94 93 GLU A N 1
ATOM 755 C CA . GLU A 1 93 ? 15.083 -2.700 -22.314 1.00 97.94 93 GLU A CA 1
ATOM 756 C C . GLU A 1 93 ? 13.551 -2.715 -22.191 1.00 97.94 93 GLU A C 1
ATOM 758 O O . GLU A 1 93 ? 12.833 -2.600 -23.183 1.00 97.94 93 GLU A O 1
ATOM 763 N N . GLU A 1 94 ? 13.036 -2.737 -20.960 1.00 98.12 94 GLU A N 1
ATOM 764 C CA . GLU A 1 94 ? 11.598 -2.707 -20.698 1.00 98.12 94 GLU A CA 1
ATOM 765 C C . GLU A 1 94 ? 11.271 -1.818 -19.496 1.00 98.12 94 GLU A C 1
ATOM 767 O O . GLU A 1 94 ? 11.951 -1.858 -18.468 1.00 98.12 94 GLU A O 1
ATOM 772 N N . ILE A 1 95 ? 10.191 -1.042 -19.612 1.00 98.19 95 ILE A N 1
ATOM 773 C CA . ILE A 1 95 ? 9.599 -0.298 -18.500 1.00 98.19 95 ILE A CA 1
ATOM 774 C C . ILE A 1 95 ? 8.115 -0.647 -18.441 1.00 98.19 95 ILE A C 1
ATOM 776 O O . ILE A 1 95 ? 7.418 -0.494 -19.443 1.00 98.19 95 ILE A O 1
ATOM 780 N N . LYS A 1 96 ? 7.633 -1.088 -17.277 1.00 97.12 96 LYS A N 1
ATOM 781 C CA . LYS A 1 96 ? 6.200 -1.254 -17.002 1.00 97.12 96 LYS A CA 1
ATOM 782 C C . LYS A 1 96 ? 5.805 -0.466 -15.770 1.00 97.12 96 LYS A C 1
ATOM 784 O O . LYS A 1 96 ? 6.460 -0.572 -14.732 1.00 97.12 96 LYS A O 1
ATOM 789 N N . LEU A 1 97 ? 4.728 0.300 -15.885 1.00 96.25 97 LEU A N 1
ATOM 790 C CA . LEU A 1 97 ? 4.217 1.129 -14.806 1.00 96.25 97 LEU A CA 1
ATOM 791 C C . LEU A 1 97 ? 2.827 0.648 -14.371 1.00 96.25 97 LEU A C 1
ATOM 793 O O . LEU A 1 97 ? 1.980 0.266 -15.181 1.00 96.25 97 LEU A O 1
ATOM 797 N N . PHE A 1 98 ? 2.602 0.655 -13.063 1.00 94.50 98 PHE A N 1
ATOM 798 C CA . PHE A 1 98 ? 1.391 0.158 -12.423 1.00 94.50 98 PHE A CA 1
ATOM 799 C C . PHE A 1 98 ? 0.897 1.146 -11.366 1.00 94.50 98 PHE A C 1
ATOM 801 O O . PHE A 1 98 ? 1.680 1.890 -10.766 1.00 94.50 98 PHE A O 1
ATOM 808 N N . GLY A 1 99 ? -0.406 1.123 -11.092 1.00 90.81 99 GLY A N 1
ATOM 809 C CA . GLY A 1 99 ? -0.933 1.686 -9.852 1.00 90.81 99 GLY A CA 1
ATOM 810 C C . GLY A 1 99 ? -0.544 0.832 -8.638 1.00 90.81 99 GLY A C 1
ATOM 811 O O . GLY A 1 99 ? -0.390 -0.387 -8.740 1.00 90.81 99 GLY A O 1
ATOM 812 N N . ASP A 1 100 ? -0.438 1.457 -7.467 1.00 85.62 100 ASP A N 1
ATOM 813 C CA . ASP A 1 100 ? -0.158 0.792 -6.184 1.00 85.62 100 ASP A CA 1
ATOM 814 C C . ASP A 1 100 ? -1.218 -0.259 -5.790 1.00 85.62 100 ASP A C 1
ATOM 816 O O . ASP A 1 100 ? -0.889 -1.333 -5.284 1.00 85.62 100 ASP A O 1
ATOM 820 N N . GLY A 1 101 ? -2.497 0.009 -6.060 1.00 86.94 101 GLY A N 1
ATOM 821 C CA . GLY A 1 101 ? -3.577 -0.959 -5.853 1.00 86.94 101 GLY A CA 1
ATOM 822 C C . GLY A 1 101 ? -3.636 -2.051 -6.924 1.00 86.94 101 GLY A C 1
ATOM 823 O O . GLY A 1 101 ? -3.863 -3.221 -6.616 1.00 86.94 101 GLY A O 1
ATOM 824 N N . GLU A 1 102 ? -3.401 -1.676 -8.179 1.00 90.25 102 GLU A N 1
ATOM 825 C CA . GLU A 1 102 ? -3.431 -2.575 -9.338 1.00 90.25 102 GLU A CA 1
ATOM 826 C C . GLU A 1 102 ? -2.369 -3.670 -9.239 1.00 90.25 102 GLU A C 1
ATOM 828 O O . GLU A 1 102 ? -2.664 -4.846 -9.453 1.00 90.25 102 GLU A O 1
ATOM 833 N N . ILE A 1 103 ? -1.143 -3.314 -8.851 1.00 93.56 103 ILE A N 1
ATOM 834 C CA . ILE A 1 103 ? -0.065 -4.299 -8.768 1.00 93.56 103 ILE A CA 1
ATOM 835 C C . ILE A 1 103 ? -0.329 -5.361 -7.702 1.00 93.56 103 ILE A C 1
ATOM 837 O O . ILE A 1 103 ? 0.080 -6.511 -7.842 1.00 93.56 103 ILE A O 1
ATOM 841 N N . LEU A 1 104 ? -1.020 -4.996 -6.621 1.00 93.94 104 LEU A N 1
ATOM 842 C CA . LEU A 1 104 ? -1.363 -5.924 -5.553 1.00 93.94 104 LEU A CA 1
ATOM 843 C C . LEU A 1 104 ? -2.419 -6.924 -6.013 1.00 93.94 104 LEU A C 1
ATOM 845 O O . LEU A 1 104 ? -2.334 -8.094 -5.651 1.00 93.94 104 LEU A O 1
ATOM 849 N N . ILE A 1 105 ? -3.375 -6.489 -6.834 1.00 93.38 105 ILE A N 1
ATOM 850 C CA . ILE A 1 105 ? -4.313 -7.389 -7.507 1.00 93.38 105 ILE A CA 1
ATOM 851 C C . ILE A 1 105 ? -3.540 -8.359 -8.401 1.00 93.38 105 ILE A C 1
ATOM 853 O O . ILE A 1 105 ? -3.672 -9.571 -8.238 1.00 93.38 105 ILE A O 1
ATOM 857 N N . GLU A 1 106 ? -2.681 -7.850 -9.285 1.00 91.94 106 GLU A N 1
ATOM 858 C CA . GLU A 1 106 ? -1.955 -8.692 -10.240 1.00 91.94 106 GLU A CA 1
ATOM 859 C C . GLU A 1 106 ? -1.014 -9.688 -9.545 1.00 91.94 106 GLU A C 1
ATOM 861 O O . GLU A 1 106 ? -0.935 -10.855 -9.925 1.00 91.94 106 GLU A O 1
ATOM 866 N N . THR A 1 107 ? -0.325 -9.263 -8.487 1.00 94.00 107 THR A N 1
ATOM 867 C CA . THR A 1 107 ? 0.649 -10.113 -7.789 1.00 94.00 107 THR A CA 1
ATOM 868 C C . THR A 1 107 ? 0.024 -11.084 -6.788 1.00 94.00 107 THR A C 1
ATOM 870 O O . THR A 1 107 ? 0.556 -12.179 -6.611 1.00 94.00 107 THR A O 1
ATOM 873 N N . LEU A 1 108 ? -1.087 -10.729 -6.129 1.00 93.25 108 LEU A N 1
ATOM 874 C CA . LEU A 1 108 ? -1.715 -11.585 -5.111 1.00 93.25 108 LEU A CA 1
ATOM 875 C C . LEU A 1 108 ? -2.831 -12.469 -5.665 1.00 93.25 108 LEU A C 1
ATOM 877 O O . LEU A 1 108 ? -3.027 -13.575 -5.159 1.00 93.25 108 LEU A O 1
ATOM 881 N N . LEU A 1 109 ? -3.568 -11.989 -6.668 1.00 89.62 109 LEU A N 1
ATOM 882 C CA . LEU A 1 109 ? -4.668 -12.730 -7.285 1.00 89.62 109 LEU A CA 1
ATOM 883 C C . LEU A 1 109 ? -4.254 -13.374 -8.611 1.00 89.62 109 LEU A C 1
ATOM 885 O O . LEU A 1 109 ? -4.785 -14.428 -8.963 1.00 89.62 109 LEU A O 1
ATOM 889 N N . GLY A 1 110 ? -3.303 -12.787 -9.346 1.00 87.25 110 GLY A N 1
ATOM 890 C CA . GLY A 1 110 ? -2.975 -13.229 -10.700 1.00 87.25 110 GLY A CA 1
ATOM 891 C C . GLY A 1 110 ? -4.217 -13.173 -11.589 1.00 87.25 110 GLY A C 1
ATOM 892 O O . GLY A 1 110 ? -4.830 -12.119 -11.732 1.00 87.25 110 GLY A O 1
ATOM 893 N N . TYR A 1 111 ? -4.623 -14.322 -12.139 1.00 81.69 111 TYR A N 1
ATOM 894 C CA . TYR A 1 111 ? -5.863 -14.474 -12.919 1.00 81.69 111 TYR A CA 1
ATOM 895 C C . TYR A 1 111 ? -7.084 -14.892 -12.083 1.00 81.69 111 TYR A C 1
ATOM 897 O O . TYR A 1 111 ? -8.166 -15.074 -12.633 1.00 81.69 111 TYR A O 1
ATOM 905 N N . GLY A 1 112 ? -6.913 -15.088 -10.775 1.00 82.75 112 GLY A N 1
ATOM 906 C CA . GLY A 1 112 ? -7.988 -15.495 -9.879 1.00 82.75 112 GLY A CA 1
ATOM 907 C C . GLY A 1 112 ? -8.941 -14.359 -9.513 1.00 82.75 112 GLY A C 1
ATOM 908 O O . GLY A 1 112 ? -8.626 -13.176 -9.640 1.00 82.75 112 GLY A O 1
ATOM 909 N N . GLU A 1 113 ? -10.101 -14.754 -9.003 1.00 85.00 113 GLU A N 1
ATOM 910 C CA . GLU A 1 113 ? -11.075 -13.870 -8.372 1.00 85.00 113 GLU A CA 1
ATOM 911 C C . GLU A 1 113 ? -10.661 -13.559 -6.925 1.00 85.00 113 GLU A C 1
ATOM 913 O O . GLU A 1 113 ? -10.130 -14.411 -6.204 1.00 85.00 113 GLU A O 1
ATOM 918 N N . GLY A 1 114 ? -10.923 -12.336 -6.473 1.00 87.62 114 GLY A N 1
ATOM 919 C CA . GLY A 1 114 ? -10.673 -11.940 -5.091 1.00 87.62 114 GLY A CA 1
ATOM 920 C C . GLY A 1 114 ? -10.677 -10.434 -4.892 1.00 87.62 114 GLY A C 1
ATOM 921 O O . GLY A 1 114 ? -10.931 -9.665 -5.818 1.00 87.62 114 GLY A O 1
ATOM 922 N N . ILE A 1 115 ? -10.387 -10.018 -3.663 1.00 94.00 115 ILE A N 1
ATOM 923 C CA . ILE A 1 115 ? -10.120 -8.615 -3.336 1.00 94.00 115 ILE A CA 1
ATOM 924 C C . ILE A 1 115 ? -8.853 -8.500 -2.502 1.00 94.00 115 ILE A C 1
ATOM 926 O O . ILE A 1 115 ? -8.484 -9.412 -1.752 1.00 94.00 115 ILE A O 1
ATOM 930 N N . VAL A 1 116 ? -8.218 -7.342 -2.605 1.00 95.88 116 VAL A N 1
ATOM 931 C CA . VAL A 1 116 ? -7.131 -6.911 -1.738 1.00 95.88 116 VAL A CA 1
ATOM 932 C C . VAL A 1 116 ? -7.614 -5.697 -0.951 1.00 95.88 116 VAL A C 1
ATOM 934 O O . VAL A 1 116 ? -8.022 -4.692 -1.526 1.00 95.88 116 VAL A O 1
ATOM 937 N N . ILE A 1 117 ? -7.554 -5.781 0.374 1.00 95.88 117 ILE A N 1
ATOM 938 C CA . ILE A 1 117 ? -7.774 -4.653 1.276 1.00 95.88 117 ILE A CA 1
ATOM 939 C C . ILE A 1 117 ? -6.408 -4.123 1.693 1.00 95.88 117 ILE A C 1
ATOM 941 O O . ILE A 1 117 ? -5.625 -4.817 2.347 1.00 95.88 117 ILE A O 1
ATOM 945 N N . ILE A 1 118 ? -6.125 -2.883 1.322 1.00 93.38 118 ILE A N 1
ATOM 946 C CA . ILE A 1 118 ? -4.893 -2.183 1.667 1.00 93.38 118 ILE A CA 1
ATOM 947 C C . ILE A 1 118 ? -5.181 -1.341 2.908 1.00 93.38 118 ILE A C 1
ATOM 949 O O . ILE A 1 118 ? -6.113 -0.547 2.907 1.00 93.38 118 ILE A O 1
ATOM 953 N N . MET A 1 119 ? -4.402 -1.519 3.974 1.00 93.38 119 MET A N 1
ATOM 954 C CA . MET A 1 119 ? -4.534 -0.828 5.261 1.00 93.38 119 MET A CA 1
ATOM 955 C C . MET A 1 119 ? -3.154 -0.336 5.714 1.00 93.38 119 MET A C 1
ATOM 957 O O . MET A 1 119 ? -2.393 -1.040 6.385 1.00 93.38 119 MET A O 1
ATOM 961 N N . GLY A 1 120 ? -2.809 0.879 5.293 1.00 89.75 120 GLY A N 1
ATOM 962 C CA . GLY A 1 120 ? -1.586 1.593 5.660 1.00 89.75 120 GLY A CA 1
ATOM 963 C C . GLY A 1 120 ? -1.937 2.899 6.364 1.00 89.75 120 GLY A C 1
ATOM 964 O O . GLY A 1 120 ? -2.754 2.906 7.280 1.00 89.75 120 GLY A O 1
ATOM 965 N N . THR A 1 121 ? -1.354 4.016 5.923 1.00 89.31 121 THR A N 1
ATOM 966 C CA . THR A 1 121 ? -1.753 5.352 6.398 1.00 89.31 121 THR A CA 1
ATOM 967 C C . THR A 1 121 ? -3.228 5.637 6.097 1.00 89.31 121 THR A C 1
ATOM 969 O O . THR A 1 121 ? -3.931 6.137 6.966 1.00 89.31 121 THR A O 1
ATOM 972 N N . GLY A 1 122 ? -3.685 5.307 4.885 1.00 89.88 122 GLY A N 1
ATOM 973 C CA . GLY A 1 122 ? -5.102 5.248 4.501 1.00 89.88 122 GLY A CA 1
ATOM 974 C C . GLY A 1 122 ? -5.557 3.801 4.297 1.00 89.88 122 GLY A C 1
ATOM 975 O O . GLY A 1 122 ? -4.793 2.870 4.590 1.00 89.88 122 GLY A O 1
ATOM 976 N N . SER A 1 123 ? -6.768 3.600 3.784 1.00 92.25 123 SER A N 1
ATOM 977 C CA . SER A 1 123 ? -7.250 2.264 3.433 1.00 92.25 123 SER A CA 1
ATOM 978 C C . SER A 1 123 ? -8.130 2.249 2.190 1.00 92.25 123 SER A C 1
ATOM 980 O O . SER A 1 123 ? -8.796 3.223 1.861 1.00 92.25 123 SER A O 1
ATOM 982 N N . VAL A 1 124 ? -8.105 1.136 1.460 1.00 92.44 124 VAL A N 1
ATOM 983 C CA . VAL A 1 124 ? -8.896 0.955 0.238 1.00 92.44 124 VAL A CA 1
ATOM 984 C C . VAL A 1 124 ? -9.169 -0.524 -0.003 1.00 92.44 124 VAL A C 1
ATOM 986 O O . VAL A 1 124 ? -8.316 -1.371 0.274 1.00 92.44 124 VAL A O 1
ATOM 989 N N . ILE A 1 125 ? -10.350 -0.837 -0.537 1.00 95.00 125 ILE A N 1
ATOM 990 C CA . ILE A 1 125 ? -10.680 -2.165 -1.046 1.00 95.00 125 ILE A CA 1
ATOM 991 C C . ILE A 1 125 ? -10.568 -2.142 -2.568 1.00 95.00 125 ILE A C 1
ATOM 993 O O . ILE A 1 125 ? -11.285 -1.400 -3.241 1.00 95.00 125 ILE A O 1
ATOM 997 N N . MET A 1 126 ? -9.693 -2.990 -3.097 1.00 93.88 126 MET A N 1
ATOM 998 C CA . MET A 1 126 ? -9.498 -3.211 -4.526 1.00 93.88 126 MET A CA 1
ATOM 999 C C . MET A 1 126 ? -9.984 -4.610 -4.895 1.00 93.88 126 MET A C 1
ATOM 1001 O O . MET A 1 126 ? -9.752 -5.564 -4.155 1.00 93.88 126 MET A O 1
ATOM 1005 N N . GLY A 1 127 ? -10.634 -4.744 -6.041 1.00 93.19 127 GLY A N 1
ATOM 1006 C CA . GLY A 1 127 ? -11.079 -6.014 -6.602 1.00 93.19 127 GLY A CA 1
ATOM 1007 C C . GLY A 1 127 ? -11.031 -5.989 -8.120 1.00 93.19 127 GLY A C 1
ATOM 1008 O O . GLY A 1 127 ? -10.766 -4.946 -8.713 1.00 93.19 127 GLY A O 1
ATOM 1009 N N . VAL A 1 128 ? -11.306 -7.132 -8.737 1.00 89.75 128 VAL A N 1
ATOM 1010 C CA . VAL A 1 128 ? -11.475 -7.258 -10.190 1.00 89.75 128 VAL A CA 1
ATOM 1011 C C . VAL A 1 128 ? -12.786 -7.951 -10.476 1.00 89.75 128 VAL A C 1
ATOM 1013 O O . VAL A 1 128 ? -13.062 -8.982 -9.876 1.00 89.75 128 VAL A O 1
ATOM 1016 N N . ASP A 1 129 ? -13.607 -7.395 -11.357 1.00 87.62 129 ASP A N 1
ATOM 1017 C CA . ASP A 1 129 ? -14.843 -8.064 -11.754 1.00 87.62 129 ASP A CA 1
ATOM 1018 C C . ASP A 1 129 ? -14.600 -9.206 -12.756 1.00 87.62 129 ASP A C 1
ATOM 1020 O O . ASP A 1 129 ? -13.466 -9.548 -13.105 1.00 87.62 129 ASP A O 1
ATOM 1024 N N . LYS A 1 130 ? -15.692 -9.806 -13.242 1.00 82.88 130 LYS A N 1
ATOM 1025 C CA . LYS A 1 130 ? -15.658 -10.890 -14.236 1.00 82.88 130 LYS A CA 1
ATOM 1026 C C . LYS A 1 130 ? -15.031 -10.488 -15.575 1.00 82.88 130 LYS A C 1
ATOM 1028 O O . LYS A 1 130 ? -14.563 -11.366 -16.295 1.00 82.88 130 LYS A O 1
ATOM 1033 N N . ASN A 1 131 ? -15.017 -9.198 -15.904 1.00 85.31 131 ASN A N 1
ATOM 1034 C CA . ASN A 1 131 ? -14.379 -8.664 -17.105 1.00 85.31 131 ASN A CA 1
ATOM 1035 C C . ASN A 1 131 ? -12.915 -8.284 -16.866 1.00 85.31 131 ASN A C 1
ATOM 1037 O O . ASN A 1 131 ? -12.254 -7.850 -17.805 1.00 85.31 131 ASN A O 1
ATOM 1041 N N . ARG A 1 132 ? -12.399 -8.499 -15.645 1.00 84.69 132 ARG A N 1
ATOM 1042 C CA . ARG A 1 132 ? -11.070 -8.079 -15.179 1.00 84.69 132 ARG A CA 1
ATOM 1043 C C . ARG A 1 132 ? -10.931 -6.566 -15.016 1.00 84.69 132 ARG A C 1
ATOM 1045 O O . ARG A 1 132 ? -9.808 -6.080 -14.879 1.00 84.69 132 ARG A O 1
ATOM 1052 N N . ASP A 1 133 ? -12.042 -5.840 -14.949 1.00 86.88 133 ASP A N 1
ATOM 1053 C CA . ASP A 1 133 ? -12.016 -4.413 -14.669 1.00 86.88 133 ASP A CA 1
ATOM 1054 C C . ASP A 1 133 ? -11.760 -4.183 -13.177 1.00 86.88 133 ASP A C 1
ATOM 1056 O O . ASP A 1 133 ? -12.363 -4.818 -12.304 1.00 86.88 133 ASP A O 1
ATOM 1060 N N . LEU A 1 134 ? -10.837 -3.267 -12.874 1.00 88.56 134 LEU A N 1
ATOM 1061 C CA . LEU A 1 134 ? -10.510 -2.906 -11.500 1.00 88.56 134 LEU A CA 1
ATOM 1062 C C . LEU A 1 134 ? -11.681 -2.166 -10.854 1.00 88.56 134 LEU A C 1
ATOM 1064 O O . LEU A 1 134 ? -12.089 -1.089 -11.289 1.00 88.56 134 LEU A O 1
ATOM 1068 N N . ILE A 1 135 ? -12.169 -2.715 -9.747 1.00 91.56 135 ILE A N 1
ATOM 1069 C CA . ILE A 1 135 ? -13.193 -2.098 -8.913 1.00 91.56 135 ILE A CA 1
ATOM 1070 C C . ILE A 1 135 ? -12.556 -1.598 -7.624 1.00 91.56 135 ILE A C 1
ATOM 1072 O O . ILE A 1 135 ? -11.826 -2.314 -6.940 1.00 91.56 135 ILE A O 1
ATOM 1076 N N . LYS A 1 136 ? -12.905 -0.364 -7.260 1.00 91.44 136 LYS A N 1
ATOM 1077 C CA . LYS A 1 136 ? -12.541 0.264 -5.992 1.00 91.44 136 LYS A CA 1
ATOM 1078 C C . LYS A 1 136 ? -13.783 0.498 -5.126 1.00 91.44 136 LYS A C 1
ATOM 1080 O O . LYS A 1 136 ? -14.829 0.959 -5.603 1.00 91.44 136 LYS A O 1
ATOM 1085 N N . VAL A 1 137 ? -13.667 0.181 -3.838 1.00 93.00 137 VAL A N 1
ATOM 1086 C CA . VAL A 1 137 ? -14.602 0.594 -2.783 1.00 93.00 137 VAL A CA 1
ATOM 1087 C C . VAL A 1 137 ? -13.800 1.234 -1.655 1.00 93.00 137 VAL A C 1
ATOM 1089 O O . VAL A 1 137 ? -12.735 0.745 -1.275 1.00 93.00 137 VAL A O 1
ATOM 1092 N N . GLY A 1 138 ? -14.312 2.354 -1.160 1.00 88.94 138 GLY A N 1
ATOM 1093 C CA . GLY A 1 138 ? -13.621 3.203 -0.205 1.00 88.94 138 GLY A CA 1
ATOM 1094 C C . GLY A 1 138 ? -12.372 3.872 -0.781 1.00 88.94 138 GLY A C 1
ATOM 1095 O O . GLY A 1 138 ? -12.256 4.061 -1.995 1.00 88.94 138 GLY A O 1
ATOM 1096 N N . GLY A 1 139 ? -11.429 4.260 0.077 1.00 83.56 139 GLY A N 1
ATOM 1097 C CA . GLY A 1 139 ? -10.183 4.911 -0.350 1.00 83.56 139 GLY A CA 1
ATOM 1098 C C . GLY A 1 139 ? -10.391 6.296 -0.957 1.00 83.56 139 GLY A C 1
ATOM 1099 O O . GLY A 1 139 ? -9.637 6.710 -1.842 1.00 83.56 139 GLY A O 1
ATOM 1100 N N . ASN A 1 140 ? -11.422 7.002 -0.488 1.00 84.12 140 ASN A N 1
ATOM 1101 C CA . ASN A 1 140 ? -11.695 8.407 -0.814 1.00 84.12 140 ASN A CA 1
ATOM 1102 C C . ASN A 1 140 ? -10.875 9.379 0.058 1.00 84.12 140 ASN A C 1
ATOM 1104 O O . ASN A 1 140 ? -11.080 10.591 0.016 1.00 84.12 140 ASN A O 1
ATOM 1108 N N . GLY A 1 141 ? -9.939 8.842 0.847 1.00 81.50 141 GLY A N 1
ATOM 1109 C CA . GLY A 1 141 ? -9.051 9.586 1.725 1.00 81.50 141 GLY A CA 1
ATOM 1110 C C . GLY A 1 141 ? -9.688 9.959 3.061 1.00 81.50 141 GLY A C 1
ATOM 1111 O O . GLY A 1 141 ? -10.902 10.050 3.206 1.00 81.50 141 GLY A O 1
ATOM 1112 N N . PHE A 1 142 ? -8.827 10.227 4.037 1.00 83.69 142 PHE A N 1
ATOM 1113 C CA . PHE A 1 142 ? -9.150 10.436 5.452 1.00 83.69 142 PHE A CA 1
ATOM 1114 C C . PHE A 1 142 ? -10.174 11.533 5.801 1.00 83.69 142 PHE A C 1
ATOM 1116 O O . PHE A 1 142 ? -10.659 11.587 6.937 1.00 83.69 142 PHE A O 1
ATOM 1123 N N . HIS A 1 143 ? -10.475 12.436 4.865 1.00 84.38 143 HIS A N 1
ATOM 1124 C CA . HIS A 1 143 ? -11.538 13.430 5.024 1.00 84.38 143 HIS A CA 1
ATOM 1125 C C . HIS A 1 143 ? -12.936 12.833 4.820 1.00 84.38 143 HIS A C 1
ATOM 1127 O O . HIS A 1 143 ? -13.892 13.334 5.406 1.00 84.38 143 HIS A O 1
ATOM 1133 N N . ILE A 1 144 ? -13.046 11.785 4.001 1.00 86.75 144 ILE A N 1
ATOM 1134 C CA . ILE A 1 144 ? -14.310 11.177 3.571 1.00 86.75 144 ILE A CA 1
ATOM 1135 C C . ILE A 1 144 ? -14.447 9.754 4.135 1.00 86.75 144 ILE A C 1
ATOM 1137 O O . ILE A 1 144 ? -15.530 9.374 4.570 1.00 86.75 144 ILE A O 1
ATOM 1141 N N . ASP A 1 145 ? -13.359 8.981 4.142 1.00 85.62 145 ASP A N 1
ATOM 1142 C CA . ASP A 1 145 ? -13.317 7.551 4.472 1.00 85.62 145 ASP A CA 1
ATOM 1143 C C . ASP A 1 145 ? -11.953 7.178 5.127 1.00 85.62 145 ASP A C 1
ATOM 1145 O O . ASP A 1 145 ? -11.488 7.903 6.007 1.00 85.62 145 ASP A O 1
ATOM 1149 N N . ASP A 1 146 ? -11.302 6.085 4.711 1.00 90.56 146 ASP A N 1
ATOM 1150 C CA . ASP A 1 146 ? -10.155 5.400 5.314 1.00 90.56 146 ASP A CA 1
ATOM 1151 C C . ASP A 1 146 ? -10.496 4.569 6.583 1.00 90.56 146 ASP A C 1
ATOM 1153 O O . ASP A 1 146 ? -9.770 4.619 7.591 1.00 90.56 146 ASP A O 1
ATOM 1157 N N . TYR A 1 147 ? -11.579 3.774 6.570 1.00 95.06 147 TYR A N 1
ATOM 1158 C CA . TYR A 1 147 ? -11.902 2.848 7.675 1.00 95.06 147 TYR A CA 1
ATOM 1159 C C . TYR A 1 147 ? -10.799 1.822 7.951 1.00 95.06 147 TYR A C 1
ATOM 1161 O O . TYR A 1 147 ? -10.183 1.269 7.040 1.00 95.06 147 TYR A O 1
ATOM 1169 N N . CYS A 1 148 ? -10.544 1.545 9.230 1.00 96.62 148 CYS A N 1
ATOM 1170 C CA . CYS A 1 148 ? -9.448 0.672 9.674 1.00 96.62 148 CYS A CA 1
ATOM 1171 C C . CYS A 1 148 ? -8.040 1.070 9.171 1.00 96.62 148 CYS A C 1
ATOM 1173 O O . CYS A 1 148 ? -7.125 0.244 9.163 1.00 96.62 148 CYS A O 1
ATOM 1175 N N . SER A 1 149 ? -7.835 2.325 8.765 1.00 95.62 149 SER A N 1
ATOM 1176 C CA . SER A 1 149 ? -6.511 2.843 8.422 1.00 95.62 149 SER A CA 1
ATOM 1177 C C . SER A 1 149 ? -5.710 3.277 9.648 1.00 95.62 149 SER A C 1
ATOM 1179 O O . SER A 1 149 ? -6.244 3.509 10.738 1.00 95.62 149 SER A O 1
ATOM 1181 N N . GLY A 1 150 ? -4.406 3.460 9.452 1.00 95.88 150 GLY A N 1
ATOM 1182 C CA . GLY A 1 150 ? -3.508 3.980 10.472 1.00 95.88 150 GLY A CA 1
ATOM 1183 C C . GLY A 1 150 ? -3.901 5.394 10.885 1.00 95.88 150 GLY A C 1
ATOM 1184 O O . GLY A 1 150 ? -3.926 5.694 12.078 1.00 95.88 150 GLY A O 1
ATOM 1185 N N . PHE A 1 151 ? -4.287 6.241 9.925 1.00 95.75 151 PHE A N 1
ATOM 1186 C CA . PHE A 1 151 ? -4.806 7.573 10.215 1.00 95.75 151 PHE A CA 1
ATOM 1187 C C . PHE A 1 151 ? -6.062 7.510 11.087 1.00 95.75 151 PHE A C 1
ATOM 1189 O O . PHE A 1 151 ? -6.138 8.212 12.093 1.00 95.75 151 PHE A O 1
ATOM 1196 N N . THR A 1 152 ? -7.034 6.662 10.744 1.00 97.25 152 THR A N 1
ATOM 1197 C CA . THR A 1 152 ? -8.294 6.588 11.491 1.00 97.25 152 THR A CA 1
ATOM 1198 C C . THR A 1 152 ? -8.074 6.116 12.923 1.00 97.25 152 THR A C 1
ATOM 1200 O O . THR A 1 152 ? -8.551 6.774 13.848 1.00 97.25 152 THR A O 1
ATOM 1203 N N . PHE A 1 153 ? -7.296 5.052 13.134 1.00 98.00 153 PHE A N 1
ATOM 1204 C CA . PHE A 1 153 ? -6.978 4.582 14.486 1.00 98.00 153 PHE A CA 1
ATOM 1205 C C . PHE A 1 153 ? -6.147 5.595 15.277 1.00 98.00 153 PHE A C 1
ATOM 1207 O O . PHE A 1 153 ? -6.442 5.862 16.439 1.00 98.00 153 PHE A O 1
ATOM 1214 N N . GLY A 1 154 ? -5.163 6.235 14.644 1.00 97.31 154 GLY A N 1
ATOM 1215 C CA . GLY A 1 154 ? -4.383 7.290 15.286 1.00 97.31 154 GLY A CA 1
ATOM 1216 C C . GLY A 1 154 ? -5.229 8.501 15.690 1.00 97.31 154 GLY A C 1
ATOM 1217 O O . GLY A 1 154 ? -5.094 9.013 16.800 1.00 97.31 154 GLY A O 1
ATOM 1218 N N . ARG A 1 155 ? -6.176 8.914 14.838 1.00 97.06 155 ARG A N 1
ATOM 1219 C CA . ARG A 1 155 ? -7.148 9.977 15.136 1.00 97.06 155 ARG A CA 1
ATOM 1220 C C . ARG A 1 155 ? -8.046 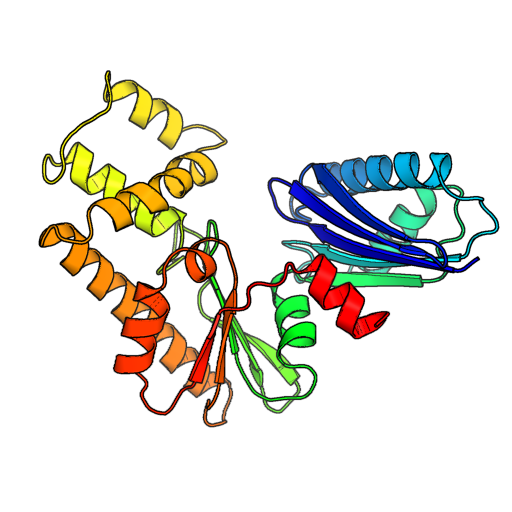9.605 16.314 1.00 97.06 155 ARG A C 1
ATOM 1222 O O . ARG A 1 155 ? -8.324 10.463 17.148 1.00 97.06 155 ARG A O 1
ATOM 1229 N N . LEU A 1 156 ? -8.518 8.359 16.373 1.00 97.69 156 LEU A N 1
ATOM 1230 C CA . LEU A 1 156 ? -9.341 7.866 17.480 1.00 97.69 156 LEU A CA 1
ATOM 1231 C C . LEU A 1 156 ? -8.556 7.858 18.799 1.00 97.69 156 LEU A C 1
ATOM 1233 O O . LEU A 1 156 ? -9.067 8.354 19.799 1.00 97.69 156 LEU A O 1
ATOM 1237 N N . TYR A 1 157 ? -7.294 7.418 18.783 1.00 97.81 157 TYR A N 1
ATOM 1238 C CA . TYR A 1 157 ? -6.418 7.496 19.955 1.00 97.81 157 TYR A CA 1
ATOM 1239 C C . TYR A 1 157 ? -6.240 8.939 20.441 1.00 97.81 157 TYR A C 1
ATOM 1241 O O . TYR A 1 157 ? -6.528 9.233 21.599 1.00 97.81 157 TYR A O 1
ATOM 1249 N N . LEU A 1 158 ? -5.840 9.858 19.552 1.00 96.25 158 LEU A N 1
ATOM 1250 C CA . LEU A 1 158 ? -5.660 11.269 19.912 1.00 96.25 158 LEU A CA 1
ATOM 1251 C C . LEU A 1 158 ? -6.960 11.878 20.451 1.00 96.25 158 LEU A C 1
ATOM 1253 O O . LEU A 1 158 ? -6.939 12.603 21.439 1.00 96.25 158 LEU A O 1
ATOM 1257 N N . ARG A 1 159 ? -8.111 11.539 19.858 1.00 95.75 159 ARG A N 1
ATOM 1258 C CA . ARG A 1 159 ? -9.424 11.957 20.364 1.00 95.75 159 ARG A CA 1
ATOM 1259 C C . ARG A 1 159 ? -9.679 11.444 21.783 1.00 95.75 159 ARG A C 1
ATOM 1261 O O . ARG A 1 159 ? -10.185 12.211 22.596 1.00 95.75 159 ARG A O 1
ATOM 1268 N N . ASN A 1 160 ? -9.375 10.181 22.074 1.00 96.75 160 ASN A N 1
ATOM 1269 C CA . ASN A 1 160 ? -9.588 9.605 23.403 1.00 96.75 160 ASN A CA 1
ATOM 1270 C C . ASN A 1 160 ? -8.673 10.256 24.447 1.00 96.75 160 ASN A C 1
ATOM 1272 O O . ASN A 1 160 ? -9.143 10.573 25.537 1.00 96.75 160 ASN A O 1
ATOM 1276 N N . VAL A 1 161 ? -7.418 10.541 24.093 1.00 95.31 161 VAL A N 1
ATOM 1277 C CA . VAL A 1 161 ? -6.484 11.290 24.950 1.00 95.31 161 VAL A CA 1
ATOM 1278 C C . VAL A 1 161 ? -7.004 12.701 25.240 1.00 95.31 161 VAL A C 1
ATOM 1280 O O . VAL A 1 161 ? -7.140 13.083 26.398 1.00 95.31 161 VAL A O 1
ATOM 1283 N N . LEU A 1 162 ? -7.373 13.463 24.204 1.00 93.06 162 LEU A N 1
ATOM 1284 C CA . LEU A 1 162 ? -7.849 14.847 24.352 1.00 93.06 162 LEU A CA 1
ATOM 1285 C C . LEU A 1 162 ? -9.191 14.953 25.096 1.00 93.06 162 LEU A C 1
ATOM 1287 O O . LEU A 1 162 ? -9.502 15.987 25.676 1.00 93.06 162 LEU A O 1
ATOM 1291 N N . LYS A 1 163 ? -9.999 13.887 25.092 1.00 94.12 163 LYS A N 1
ATOM 1292 C CA . LYS A 1 163 ? -11.246 13.801 25.868 1.00 94.12 163 LYS A CA 1
ATOM 1293 C C . LYS A 1 163 ? -11.049 13.295 27.301 1.00 94.12 163 LYS A C 1
ATOM 1295 O O . LYS A 1 163 ? -12.032 13.220 28.032 1.00 94.12 163 LYS A O 1
ATOM 1300 N N . GLY A 1 164 ? -9.831 12.915 27.689 1.00 93.94 164 GLY A N 1
ATOM 1301 C CA . GLY A 1 164 ? -9.546 12.325 28.999 1.00 93.94 164 GLY A CA 1
ATOM 1302 C C . GLY A 1 164 ? -10.076 10.898 29.182 1.00 93.94 164 GLY A C 1
ATOM 1303 O O . GLY A 1 164 ? -10.211 10.448 30.313 1.00 93.94 164 GLY A O 1
ATOM 1304 N N . VAL A 1 165 ? -10.392 10.193 28.088 1.00 95.06 165 VAL A N 1
ATOM 1305 C CA . VAL A 1 165 ? -10.757 8.763 28.110 1.00 95.06 165 VAL A CA 1
ATOM 1306 C C . VAL A 1 165 ? -9.512 7.907 28.337 1.00 95.06 165 VAL A C 1
ATOM 1308 O O . VAL A 1 165 ? -9.546 6.963 29.117 1.00 95.06 165 VAL A O 1
ATOM 1311 N N . LEU A 1 166 ? -8.406 8.255 27.672 1.00 95.12 166 LEU A N 1
ATOM 1312 C CA . LEU A 1 166 ? -7.103 7.615 27.854 1.00 95.12 166 LEU A CA 1
ATOM 1313 C C . LEU A 1 166 ? -6.123 8.570 28.551 1.00 95.12 166 LEU A C 1
ATOM 1315 O O . LEU A 1 166 ? -6.283 9.790 28.429 1.00 95.12 166 LEU A O 1
ATOM 1319 N N . PRO A 1 167 ? -5.088 8.045 29.235 1.00 90.31 167 PRO A N 1
ATOM 1320 C CA . PRO A 1 167 ? -4.035 8.865 29.820 1.00 90.31 167 PRO A CA 1
ATOM 1321 C C . PRO A 1 167 ? -3.367 9.776 28.786 1.00 90.31 167 PRO A C 1
ATOM 1323 O O . PRO A 1 167 ? -3.100 9.377 27.649 1.00 90.31 167 PRO A O 1
ATOM 1326 N N . ASN A 1 168 ? -3.087 11.009 29.200 1.00 89.56 168 ASN A N 1
ATOM 1327 C CA . ASN A 1 168 ? -2.383 11.979 28.378 1.00 89.56 168 ASN A CA 1
ATOM 1328 C C . ASN A 1 168 ? -0.880 11.939 28.678 1.00 89.56 168 ASN A C 1
ATOM 1330 O O . ASN A 1 168 ? -0.416 12.563 29.628 1.00 89.56 168 ASN A O 1
ATOM 1334 N N . ASP A 1 169 ? -0.132 11.214 27.844 1.00 85.88 169 ASP A N 1
ATOM 1335 C CA . ASP A 1 169 ? 1.334 11.120 27.935 1.00 85.88 169 ASP A CA 1
ATOM 1336 C C . ASP A 1 169 ? 2.060 12.326 27.305 1.00 85.88 169 ASP A C 1
ATOM 1338 O O . ASP A 1 169 ? 3.288 12.331 27.206 1.00 85.88 169 ASP A O 1
ATOM 1342 N N . PHE A 1 170 ? 1.331 13.313 26.779 1.00 86.88 170 PHE A N 1
ATOM 1343 C CA . PHE A 1 170 ? 1.934 14.453 26.099 1.00 86.88 170 PHE A CA 1
ATOM 1344 C C . PHE A 1 170 ? 2.269 15.550 27.109 1.00 86.88 170 PHE A C 1
ATOM 1346 O O . PHE A 1 170 ? 1.412 15.978 27.879 1.00 86.88 170 PHE A O 1
ATOM 1353 N N . GLU A 1 171 ? 3.501 16.065 27.059 1.00 81.88 171 GLU A N 1
ATOM 1354 C CA . GLU A 1 171 ? 3.933 17.157 27.943 1.00 81.88 171 GLU A CA 1
ATOM 1355 C C . GLU A 1 171 ? 3.078 18.419 27.765 1.00 81.88 171 GLU A C 1
ATOM 1357 O O . GLU A 1 171 ? 2.796 19.129 28.732 1.00 81.88 171 GLU A O 1
ATOM 1362 N N . LYS A 1 172 ? 2.672 18.713 26.521 1.00 83.62 172 LYS A N 1
ATOM 1363 C CA . LYS A 1 172 ? 1.849 19.874 26.172 1.00 83.62 172 LYS A CA 1
ATOM 1364 C C . LYS A 1 172 ? 0.856 19.527 25.072 1.00 83.62 172 LYS A C 1
ATOM 1366 O O . LYS A 1 172 ? 1.232 19.166 23.960 1.00 83.62 172 LYS A O 1
ATOM 1371 N N . GLU A 1 173 ? -0.425 19.750 25.344 1.00 82.38 173 GLU A N 1
ATOM 1372 C CA . GLU A 1 173 ? -1.507 19.554 24.368 1.00 82.38 173 GLU A CA 1
ATOM 1373 C C . GLU A 1 173 ? -1.331 20.418 23.102 1.00 82.38 173 GLU A C 1
ATOM 1375 O O . GLU A 1 173 ? -1.656 20.004 21.990 1.00 82.38 173 GLU A O 1
ATOM 1380 N N . GLN A 1 174 ? -0.735 21.604 23.249 1.00 84.06 174 GLN A N 1
ATOM 1381 C CA . GLN A 1 174 ? -0.445 22.525 22.144 1.00 84.06 174 GLN A CA 1
ATOM 1382 C C . GLN A 1 174 ? 0.474 21.908 21.077 1.00 84.06 174 GLN A C 1
ATOM 1384 O O . GLN A 1 174 ? 0.324 22.217 19.892 1.00 84.06 174 GLN A O 1
ATOM 1389 N N . ASP A 1 175 ? 1.375 21.001 21.466 1.00 84.38 175 ASP A N 1
ATOM 1390 C CA . ASP A 1 175 ? 2.272 20.324 20.526 1.00 84.38 175 ASP A CA 1
ATOM 1391 C C . ASP A 1 175 ? 1.511 19.328 19.646 1.00 84.38 175 ASP A C 1
ATOM 1393 O O . ASP A 1 175 ? 1.841 19.151 18.471 1.00 84.38 175 ASP A O 1
ATOM 1397 N N . ILE A 1 176 ? 0.438 18.729 20.170 1.00 87.19 176 ILE A N 1
ATOM 1398 C CA . ILE A 1 176 ? -0.456 17.869 19.390 1.00 87.19 176 ILE A CA 1
ATOM 1399 C C . ILE A 1 176 ? -1.135 18.706 18.303 1.00 87.19 176 ILE A C 1
ATOM 1401 O O . ILE A 1 176 ? -1.072 18.363 17.121 1.00 87.19 176 ILE A O 1
ATOM 1405 N N . LEU A 1 177 ? -1.738 19.838 18.686 1.00 86.88 177 LEU A N 1
ATOM 1406 C CA . LEU A 1 177 ? -2.465 20.706 17.757 1.00 86.88 177 LEU A CA 1
ATOM 1407 C C . LEU A 1 177 ? -1.552 21.235 16.647 1.00 86.88 177 LEU A C 1
ATOM 1409 O O . LEU A 1 177 ? -1.917 21.167 15.475 1.00 86.88 177 LEU A O 1
ATOM 1413 N N . LYS A 1 178 ? -0.336 21.680 16.988 1.00 88.81 178 LYS A N 1
ATOM 1414 C CA . LYS A 1 178 ? 0.644 22.158 16.003 1.00 88.81 178 LYS A CA 1
ATOM 1415 C C . LYS A 1 178 ? 0.946 21.111 14.925 1.00 88.81 178 LYS A C 1
ATOM 1417 O O . LYS A 1 178 ? 1.033 21.454 13.750 1.00 88.81 178 LYS A O 1
ATOM 1422 N N . ASN A 1 179 ? 1.085 19.845 15.313 1.00 90.31 179 ASN A N 1
ATOM 1423 C CA . ASN A 1 179 ? 1.388 18.767 14.375 1.00 90.31 179 ASN A CA 1
ATOM 1424 C C . ASN A 1 179 ? 0.161 18.316 13.561 1.00 90.31 179 ASN A C 1
ATOM 1426 O O . ASN A 1 179 ? 0.313 17.938 12.402 1.00 90.31 179 ASN A O 1
ATOM 1430 N N . ILE A 1 180 ? -1.050 18.392 14.126 1.00 90.12 180 ILE A N 1
ATOM 1431 C CA . ILE A 1 180 ? -2.305 18.071 13.419 1.00 90.12 180 ILE A CA 1
ATOM 1432 C C . ILE A 1 180 ? -2.613 19.076 12.299 1.00 90.12 180 ILE A C 1
ATOM 1434 O O . ILE A 1 180 ? -3.209 18.692 11.296 1.00 90.12 180 ILE A O 1
ATOM 1438 N N . TYR A 1 181 ? -2.214 20.340 12.446 1.00 87.00 181 TYR A N 1
ATOM 1439 C CA . TYR A 1 181 ? -2.405 21.369 11.413 1.00 87.00 181 TYR A CA 1
ATOM 1440 C C . TYR A 1 181 ? -1.186 21.558 10.492 1.00 87.00 181 TYR A C 1
ATOM 1442 O O . TYR A 1 181 ? -1.214 22.413 9.612 1.00 87.00 181 TYR A O 1
ATOM 1450 N N . GLY A 1 182 ? -0.113 20.786 10.689 1.00 86.19 182 GLY A N 1
ATOM 1451 C CA . GLY A 1 182 ? 1.100 20.861 9.874 1.00 86.19 182 GLY A CA 1
ATOM 1452 C C . GLY A 1 182 ? 1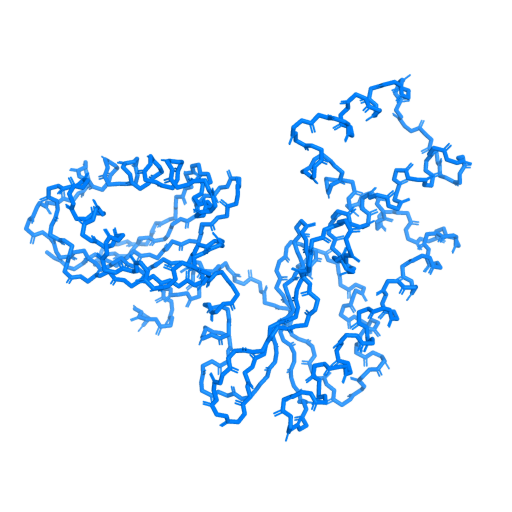.023 20.053 8.574 1.00 86.19 182 GLY A C 1
ATOM 1453 O O . GLY A 1 182 ? 0.160 19.199 8.391 1.00 86.19 182 GLY A O 1
ATOM 1454 N N . GLU A 1 183 ? 1.997 20.254 7.686 1.00 79.38 183 GLU A N 1
ATOM 1455 C CA . GLU A 1 183 ? 2.070 19.573 6.380 1.00 79.38 183 GLU A CA 1
ATOM 1456 C C . GLU A 1 183 ? 2.185 18.041 6.494 1.00 79.38 183 GLU A C 1
ATOM 1458 O O . GLU A 1 183 ? 1.707 17.303 5.638 1.00 79.38 183 GLU A O 1
ATOM 1463 N N . SER A 1 184 ? 2.774 17.543 7.586 1.00 84.94 184 SER A N 1
ATOM 1464 C CA . SER A 1 184 ? 2.925 16.106 7.870 1.00 84.94 184 SER A CA 1
ATOM 1465 C C . SER A 1 184 ? 1.814 15.534 8.760 1.00 84.94 184 SER A C 1
ATOM 1467 O O . SER A 1 184 ? 1.979 14.454 9.335 1.00 84.94 184 SER A O 1
ATOM 1469 N N . ALA A 1 185 ? 0.682 16.232 8.899 1.00 89.75 185 ALA A N 1
ATOM 1470 C CA . ALA A 1 185 ? -0.405 15.843 9.797 1.00 89.75 185 ALA A CA 1
ATOM 1471 C C . ALA A 1 185 ? -0.878 14.402 9.578 1.00 89.75 185 ALA A C 1
ATOM 1473 O O . ALA A 1 185 ? -1.093 13.663 10.540 1.00 89.75 185 ALA A O 1
ATOM 1474 N N . LYS A 1 186 ? -0.994 13.962 8.318 1.00 87.81 186 LYS A N 1
ATOM 1475 C CA . LYS A 1 186 ? -1.464 12.610 7.989 1.00 87.81 186 LYS A CA 1
ATOM 1476 C C . LYS A 1 186 ? -0.526 11.533 8.546 1.00 87.81 186 LYS A C 1
ATOM 1478 O O . LYS A 1 186 ? -0.983 10.571 9.163 1.00 87.81 186 LYS A O 1
ATOM 1483 N N . GLN A 1 187 ? 0.781 11.697 8.351 1.00 88.19 187 GLN A N 1
ATOM 1484 C CA . GLN A 1 187 ? 1.811 10.783 8.845 1.00 88.19 187 GLN A CA 1
ATOM 1485 C C . GLN A 1 187 ? 1.914 10.848 10.371 1.00 88.19 187 GLN A C 1
ATOM 1487 O O . GLN A 1 187 ? 1.974 9.802 11.017 1.00 88.19 187 GLN A O 1
ATOM 1492 N N . TYR A 1 188 ? 1.871 12.058 10.939 1.00 93.38 188 TYR A N 1
ATOM 1493 C CA . TYR A 1 188 ? 1.887 12.274 12.382 1.00 93.38 188 TYR A CA 1
ATOM 1494 C C . TYR A 1 188 ? 0.724 11.552 13.062 1.00 93.38 188 TYR A C 1
ATOM 1496 O O . TYR A 1 188 ? 0.952 10.695 13.912 1.00 93.38 188 TYR A O 1
ATOM 1504 N N . ILE A 1 189 ? -0.514 11.809 12.631 1.00 95.31 189 ILE A N 1
ATOM 1505 C CA . ILE A 1 189 ? -1.712 11.170 13.187 1.00 95.31 189 ILE A CA 1
ATOM 1506 C C . ILE A 1 189 ? -1.627 9.650 13.018 1.00 95.31 189 ILE A C 1
ATOM 1508 O O . ILE A 1 189 ? -1.815 8.915 13.984 1.00 95.31 189 ILE A O 1
ATOM 1512 N N . SER A 1 190 ? -1.268 9.159 11.827 1.00 94.25 190 SER A N 1
ATOM 1513 C CA . SER A 1 190 ? -1.171 7.717 11.570 1.00 94.25 190 SER A CA 1
ATOM 1514 C C . SER A 1 190 ? -0.139 6.996 12.444 1.00 94.25 190 SER A C 1
ATOM 1516 O O . SER A 1 190 ? -0.270 5.786 12.664 1.00 94.25 190 SER A O 1
ATOM 1518 N N . SER A 1 191 ? 0.880 7.701 12.943 1.00 94.06 191 SER A N 1
ATOM 1519 C CA . SER A 1 191 ? 1.907 7.117 13.813 1.00 94.06 191 SER A CA 1
ATOM 1520 C C . SER A 1 191 ? 1.349 6.643 15.164 1.00 94.06 191 SER A C 1
ATOM 1522 O O . SER A 1 191 ? 1.881 5.706 15.755 1.00 94.06 191 SER A O 1
ATOM 1524 N N . PHE A 1 192 ? 0.214 7.202 15.604 1.00 96.00 192 PHE A N 1
ATOM 1525 C CA . PHE A 1 192 ? -0.465 6.818 16.844 1.00 96.00 192 PHE A CA 1
ATOM 1526 C C . PHE A 1 192 ? -1.358 5.581 16.709 1.00 96.00 192 PHE A C 1
ATOM 1528 O O . PHE A 1 192 ? -1.917 5.122 17.702 1.00 96.00 192 PHE A O 1
ATOM 1535 N N . SER A 1 193 ? -1.478 5.002 15.510 1.00 96.94 193 SER A N 1
ATOM 1536 C CA . SER A 1 193 ? -2.255 3.773 15.298 1.00 96.94 193 SER A CA 1
ATOM 1537 C C . SER A 1 193 ? -1.824 2.642 16.228 1.00 96.94 193 SER A C 1
ATOM 1539 O O . SER A 1 193 ? -2.675 1.965 16.785 1.00 96.94 193 SER A O 1
ATOM 1541 N N . LYS A 1 194 ? -0.519 2.467 16.469 1.00 95.81 194 LYS A N 1
ATOM 1542 C CA . LYS A 1 194 ? -0.032 1.459 17.418 1.00 95.81 194 LYS A CA 1
ATOM 1543 C C . LYS A 1 194 ? -0.553 1.722 18.836 1.00 95.81 194 LYS A C 1
ATOM 1545 O O . LYS A 1 194 ? -1.101 0.811 19.443 1.00 95.81 194 LYS A O 1
ATOM 1550 N N . LYS A 1 195 ? -0.475 2.973 19.307 1.00 96.44 195 LYS A N 1
ATOM 1551 C CA . LYS A 1 195 ? -0.967 3.356 20.637 1.00 96.44 195 LYS A CA 1
ATOM 1552 C C . LYS A 1 195 ? -2.474 3.130 20.800 1.00 96.44 195 LYS A C 1
ATOM 1554 O O . LYS A 1 195 ? -2.908 2.793 21.895 1.00 96.44 195 LYS A O 1
ATOM 1559 N N . PHE A 1 196 ? -3.264 3.274 19.732 1.00 97.75 196 PHE A N 1
ATOM 1560 C CA . PHE A 1 196 ? -4.680 2.889 19.751 1.00 97.75 196 PHE A CA 1
ATOM 1561 C C . PHE A 1 196 ? -4.848 1.412 20.138 1.00 97.75 196 PHE A C 1
ATOM 1563 O O . PHE A 1 196 ? -5.605 1.093 21.048 1.00 97.75 196 PHE A O 1
ATOM 1570 N N . PHE A 1 197 ? -4.103 0.513 19.488 1.00 97.00 197 PHE A N 1
ATOM 1571 C CA . PHE A 1 197 ? -4.182 -0.925 19.758 1.00 97.00 197 PHE A CA 1
ATOM 1572 C C . PHE A 1 197 ? -3.548 -1.336 21.088 1.00 97.00 197 PHE A C 1
ATOM 1574 O O . PHE A 1 197 ? -4.046 -2.265 21.718 1.00 97.00 197 PHE A O 1
ATOM 1581 N N . ASP A 1 198 ? -2.517 -0.626 21.550 1.00 96.38 198 ASP A N 1
ATOM 1582 C CA . ASP A 1 198 ? -1.947 -0.832 22.889 1.00 96.38 198 ASP A CA 1
ATOM 1583 C C . ASP A 1 198 ? -2.990 -0.562 24.001 1.00 96.38 198 ASP A C 1
ATOM 1585 O O . ASP A 1 198 ? -2.846 -1.065 25.109 1.00 96.38 198 ASP A O 1
ATOM 1589 N N . ASN A 1 199 ? -4.060 0.189 23.699 1.00 97.00 199 ASN A N 1
ATOM 1590 C CA . ASN A 1 199 ? -5.161 0.510 24.614 1.00 97.00 199 ASN A CA 1
ATOM 1591 C C . ASN A 1 199 ? -6.484 -0.186 24.237 1.00 97.00 199 ASN A C 1
ATOM 1593 O O . ASN A 1 199 ? -7.551 0.247 24.657 1.00 97.00 199 ASN A O 1
ATOM 1597 N N . ILE A 1 200 ? -6.452 -1.262 23.442 1.00 96.69 200 ILE A N 1
ATOM 1598 C CA . ILE A 1 200 ? -7.673 -1.912 22.929 1.00 96.69 200 ILE A CA 1
ATOM 1599 C C . ILE A 1 200 ? -8.561 -2.545 24.014 1.00 96.69 200 ILE A C 1
ATOM 1601 O O . ILE A 1 200 ? -9.712 -2.867 23.738 1.00 96.69 200 ILE A O 1
ATOM 1605 N N . GLU A 1 201 ? -8.034 -2.758 25.223 1.00 96.06 201 GLU A N 1
ATOM 1606 C CA . GLU A 1 201 ? -8.786 -3.298 26.365 1.00 96.06 201 GLU A CA 1
ATOM 1607 C C . GLU A 1 201 ? -9.709 -2.257 27.021 1.00 96.06 201 GLU A C 1
ATOM 1609 O O . GLU A 1 201 ? -10.654 -2.637 27.710 1.00 96.06 201 GLU A O 1
ATOM 1614 N N . ASP A 1 202 ? -9.477 -0.961 26.782 1.00 97.31 202 ASP A N 1
ATOM 1615 C CA . ASP A 1 202 ? -10.397 0.101 27.191 1.00 97.31 202 ASP A CA 1
ATOM 1616 C C . ASP A 1 202 ? -11.736 -0.025 26.446 1.00 97.31 202 ASP A C 1
ATOM 1618 O O . ASP A 1 202 ? -11.777 -0.194 25.225 1.00 97.31 202 ASP A O 1
ATOM 1622 N N . GLU A 1 203 ? -12.848 0.093 27.173 1.00 97.56 203 GLU A N 1
ATOM 1623 C CA . GLU A 1 203 ? -14.196 -0.142 26.644 1.00 97.56 203 GLU A CA 1
ATOM 1624 C C . GLU A 1 203 ? -14.542 0.813 25.490 1.00 97.56 203 GLU A C 1
ATOM 1626 O O . GLU A 1 203 ? -15.078 0.392 24.460 1.00 97.56 203 GLU A O 1
ATOM 1631 N N . SER A 1 204 ? -14.191 2.096 25.627 1.00 97.06 204 SER A N 1
ATOM 1632 C CA . SER A 1 204 ? -14.430 3.104 24.589 1.00 97.06 204 SER A CA 1
ATOM 1633 C C . SER A 1 204 ? -13.595 2.814 23.340 1.00 97.06 204 SER A C 1
ATOM 1635 O O . SER A 1 204 ? -14.105 2.846 22.217 1.00 97.06 204 SER A O 1
ATOM 1637 N N . THR A 1 205 ? -12.323 2.465 23.525 1.00 97.94 205 THR A N 1
ATOM 1638 C CA . THR A 1 205 ? -11.396 2.112 22.444 1.00 97.94 205 THR A CA 1
ATOM 1639 C C . THR A 1 205 ? -11.845 0.843 21.712 1.00 97.94 205 THR A C 1
ATOM 1641 O O . THR A 1 205 ? -11.888 0.822 20.478 1.00 97.94 205 THR A O 1
ATOM 1644 N N . LEU A 1 206 ? -12.276 -0.190 22.441 1.00 98.06 206 LEU A N 1
ATOM 1645 C CA . LEU A 1 206 ? -12.830 -1.416 21.866 1.00 98.06 206 LEU A CA 1
ATOM 1646 C C . LEU A 1 206 ? -14.131 -1.156 21.094 1.00 98.06 206 LEU A C 1
ATOM 1648 O O . LEU A 1 206 ? -14.332 -1.709 20.010 1.00 98.06 206 LEU A O 1
ATOM 1652 N N . SER A 1 207 ? -15.015 -0.311 21.630 1.00 98.31 207 SER A N 1
ATOM 1653 C CA . SER A 1 207 ? -16.258 0.092 20.963 1.00 98.31 207 SER A CA 1
ATOM 1654 C C . SER A 1 207 ? -15.973 0.796 19.631 1.00 98.31 207 SER A C 1
ATOM 1656 O O . SER A 1 207 ? -16.484 0.389 18.586 1.00 98.31 207 SER A O 1
ATOM 1658 N N . GLN A 1 208 ? -15.050 1.763 19.629 1.00 98.38 208 GLN A N 1
ATOM 1659 C CA . GLN A 1 208 ? -14.603 2.457 18.417 1.00 98.38 208 GLN A CA 1
ATOM 1660 C C . GLN A 1 208 ? -13.947 1.509 17.405 1.00 98.38 208 GLN A C 1
ATOM 1662 O O . GLN A 1 208 ? -14.153 1.643 16.199 1.00 98.38 208 GLN A O 1
ATOM 1667 N N . PHE A 1 209 ? -13.165 0.530 17.868 1.00 98.31 209 PHE A N 1
ATOM 1668 C CA . PHE A 1 209 ? -12.606 -0.497 16.992 1.00 98.31 209 PHE A CA 1
ATOM 1669 C C . PHE A 1 209 ? -13.704 -1.336 16.326 1.00 98.31 209 PHE A C 1
ATOM 1671 O O . PHE A 1 209 ? -13.642 -1.574 15.120 1.00 98.31 209 PHE A O 1
ATOM 1678 N N . ASN A 1 210 ? -14.725 -1.755 17.078 1.00 98.12 210 ASN A N 1
ATOM 1679 C CA . ASN A 1 210 ? -15.849 -2.508 16.521 1.00 98.12 210 ASN A CA 1
ATOM 1680 C C . ASN A 1 210 ? -16.610 -1.708 15.460 1.00 98.12 210 ASN A C 1
ATOM 1682 O O . ASN A 1 210 ? -16.878 -2.262 14.395 1.00 98.12 210 ASN A O 1
ATOM 1686 N N . GLU A 1 211 ? -16.861 -0.419 15.707 1.00 98.19 211 GLU A N 1
ATOM 1687 C CA . GLU A 1 211 ? -17.473 0.489 14.729 1.00 98.19 211 GLU A CA 1
ATOM 1688 C C . GLU A 1 211 ? -16.656 0.537 13.428 1.00 98.19 211 GLU A C 1
ATOM 1690 O O . GLU A 1 211 ? -17.208 0.411 12.336 1.00 98.19 211 GLU A O 1
ATOM 1695 N N . GLN A 1 212 ? -15.324 0.632 13.525 1.00 97.69 212 GLN A N 1
ATOM 1696 C CA . GLN A 1 212 ? -14.452 0.593 12.347 1.00 97.69 212 GLN A CA 1
ATOM 1697 C C . GLN A 1 212 ? -14.570 -0.721 11.572 1.00 97.69 212 GLN A C 1
ATOM 1699 O O . GLN A 1 212 ? -14.624 -0.701 10.341 1.00 97.69 212 GLN A O 1
ATOM 1704 N N . ILE A 1 213 ? -14.649 -1.861 12.264 1.00 97.94 213 ILE A N 1
ATOM 1705 C CA . ILE A 1 213 ? -14.837 -3.142 11.582 1.00 97.94 213 ILE A CA 1
ATOM 1706 C C . ILE A 1 213 ? -16.227 -3.229 10.935 1.00 97.94 213 ILE A C 1
ATOM 1708 O O . ILE A 1 213 ? -16.341 -3.812 9.857 1.00 97.94 213 ILE A O 1
ATOM 1712 N N . ASP A 1 214 ? -17.277 -2.662 11.530 1.00 97.75 214 ASP A N 1
ATOM 1713 C CA . ASP A 1 214 ? -18.621 -2.650 10.935 1.00 97.75 214 ASP A CA 1
ATOM 1714 C C . ASP A 1 214 ? -18.692 -1.799 9.663 1.00 97.75 214 ASP A C 1
ATOM 1716 O O . ASP A 1 214 ? -19.292 -2.219 8.665 1.00 97.75 214 ASP A O 1
ATOM 1720 N N . LEU A 1 215 ? -18.019 -0.648 9.665 1.00 96.94 215 LEU A N 1
ATOM 1721 C CA . LEU A 1 215 ? -17.881 0.213 8.492 1.00 96.94 215 LEU A CA 1
ATOM 1722 C C . LEU A 1 215 ? -17.106 -0.503 7.376 1.00 96.94 215 LEU A C 1
ATOM 1724 O O . LEU A 1 215 ? -17.637 -0.678 6.279 1.00 96.94 215 LEU A O 1
ATOM 1728 N N . LEU A 1 216 ? -15.930 -1.067 7.683 1.00 96.69 216 LEU A N 1
ATOM 1729 C CA . LEU A 1 216 ? -15.158 -1.859 6.716 1.00 96.69 216 LEU A CA 1
ATOM 1730 C C . LEU A 1 216 ? -15.947 -3.079 6.205 1.00 96.69 216 LEU A C 1
ATOM 1732 O O . LEU A 1 216 ? -15.882 -3.430 5.030 1.00 96.69 216 LEU A O 1
ATOM 1736 N N . SER A 1 217 ? -16.732 -3.728 7.066 1.00 96.25 217 SER A N 1
ATOM 1737 C CA . SER A 1 217 ? -17.584 -4.858 6.675 1.00 96.25 217 SER A CA 1
ATOM 1738 C C . SER A 1 217 ? -18.694 -4.435 5.713 1.00 96.25 217 SER A C 1
ATOM 1740 O O . SER A 1 217 ? -19.082 -5.208 4.835 1.00 96.25 217 SER A O 1
ATOM 1742 N N . SER A 1 218 ? -19.216 -3.220 5.861 1.00 95.62 218 SER A N 1
ATOM 1743 C CA . SER A 1 218 ? -20.201 -2.659 4.936 1.00 95.62 218 SER A CA 1
ATOM 1744 C C . SER A 1 218 ? -19.581 -2.409 3.561 1.00 95.62 218 SER A C 1
ATOM 1746 O O . SER A 1 218 ? -20.191 -2.760 2.548 1.00 95.62 218 SER A O 1
ATOM 1748 N N . ASP A 1 219 ? -18.335 -1.939 3.521 1.00 95.50 219 ASP A N 1
ATOM 1749 C CA . ASP A 1 219 ? -17.580 -1.770 2.279 1.00 95.50 219 ASP A CA 1
ATOM 1750 C C . ASP A 1 219 ? -17.229 -3.099 1.612 1.00 95.50 219 ASP A C 1
ATOM 1752 O O . ASP A 1 219 ? -17.400 -3.236 0.401 1.00 95.50 219 ASP A O 1
ATOM 1756 N N . ILE A 1 220 ? -16.840 -4.122 2.381 1.00 95.12 220 ILE A N 1
ATOM 1757 C CA . ILE A 1 220 ? -16.636 -5.478 1.848 1.00 95.12 220 ILE A CA 1
ATOM 1758 C C . ILE A 1 220 ? -17.931 -5.984 1.206 1.00 95.12 220 ILE A C 1
ATOM 1760 O O . ILE A 1 220 ? -17.909 -6.464 0.077 1.00 95.12 220 ILE A O 1
ATOM 1764 N N . LYS A 1 221 ? -19.085 -5.821 1.868 1.00 94.19 221 LYS A N 1
ATOM 1765 C CA . LYS A 1 221 ? -20.389 -6.213 1.301 1.00 94.19 221 LYS A CA 1
ATOM 1766 C C . LYS A 1 221 ? -20.733 -5.421 0.037 1.00 94.19 221 LYS A C 1
ATOM 1768 O O . LYS A 1 221 ? -21.297 -5.988 -0.897 1.00 94.19 221 LYS A O 1
ATOM 1773 N N . SER A 1 222 ? -20.422 -4.125 0.004 1.00 94.12 222 SER A N 1
ATOM 1774 C CA . SER A 1 222 ? -20.585 -3.282 -1.186 1.00 94.12 222 SER A CA 1
ATOM 1775 C C . SER A 1 222 ? -19.715 -3.787 -2.338 1.00 94.12 222 SER A C 1
ATOM 1777 O O . SER A 1 222 ? -20.201 -3.942 -3.457 1.00 94.12 222 SER A O 1
ATOM 1779 N N . MET A 1 223 ? -18.464 -4.149 -2.048 1.00 94.62 223 MET A N 1
ATOM 1780 C CA . MET A 1 223 ? -17.548 -4.745 -3.013 1.00 94.62 223 MET A CA 1
ATOM 1781 C C . MET A 1 223 ? -18.073 -6.088 -3.539 1.00 94.62 223 MET A C 1
ATOM 1783 O O . MET A 1 223 ? -18.163 -6.251 -4.751 1.00 94.62 223 MET A O 1
ATOM 1787 N N . CYS A 1 224 ? -18.533 -7.002 -2.672 1.00 91.69 224 CYS A N 1
ATOM 1788 C CA . CYS A 1 224 ? -19.144 -8.269 -3.102 1.00 91.69 224 CYS A CA 1
ATOM 1789 C C . CYS A 1 224 ? -20.283 -8.046 -4.111 1.00 91.69 224 CYS A C 1
ATOM 1791 O O . CYS A 1 224 ? -20.357 -8.725 -5.132 1.00 91.69 224 CYS A O 1
ATOM 1793 N N . LYS A 1 225 ? -21.160 -7.063 -3.850 1.00 91.19 225 LYS A N 1
ATOM 1794 C CA . LYS A 1 225 ? -22.273 -6.730 -4.755 1.00 91.19 225 LYS A CA 1
ATOM 1795 C C . LYS A 1 225 ? -21.791 -6.243 -6.122 1.00 91.19 225 LYS A C 1
ATOM 1797 O O . LYS A 1 225 ? -22.439 -6.543 -7.117 1.00 91.19 225 LYS A O 1
ATOM 1802 N N . LYS A 1 226 ? -20.687 -5.491 -6.168 1.00 92.50 226 LYS A N 1
ATOM 1803 C CA . LYS A 1 226 ? -20.126 -4.952 -7.414 1.00 92.50 226 LYS A CA 1
ATOM 1804 C C . LYS A 1 226 ? -19.414 -6.012 -8.259 1.00 92.50 226 LYS A C 1
ATOM 1806 O O . LYS A 1 226 ? -19.517 -5.957 -9.475 1.00 92.50 226 LYS A O 1
ATOM 1811 N N . LEU A 1 227 ? -18.719 -6.963 -7.632 1.00 91.25 227 LEU A N 1
ATOM 1812 C CA . LEU A 1 227 ? -17.907 -7.968 -8.336 1.00 91.25 227 LEU A CA 1
ATOM 1813 C C . LEU A 1 227 ? -18.738 -9.003 -9.107 1.00 91.25 227 LEU A C 1
ATOM 1815 O O . LEU A 1 227 ? -18.279 -9.564 -10.100 1.00 91.25 227 LEU A O 1
ATOM 1819 N N . GLY A 1 228 ? -19.965 -9.272 -8.654 1.00 83.69 228 GLY A N 1
ATOM 1820 C CA . GLY A 1 228 ? -20.867 -10.208 -9.326 1.00 83.69 228 GLY A CA 1
ATOM 1821 C C . GLY A 1 228 ? -20.482 -11.687 -9.180 1.00 83.69 228 GLY A C 1
ATOM 1822 O O . GLY A 1 228 ? -20.979 -12.512 -9.953 1.00 83.69 228 GLY A O 1
ATOM 1823 N N . TYR A 1 229 ? -19.620 -12.030 -8.218 1.00 84.56 229 TYR A N 1
ATOM 1824 C CA . TYR A 1 229 ? -19.275 -13.398 -7.813 1.00 84.56 229 TYR A CA 1
ATOM 1825 C C . TYR A 1 229 ? -19.128 -13.505 -6.287 1.00 84.56 229 TYR A C 1
ATOM 1827 O O . TYR A 1 229 ? -18.965 -12.500 -5.589 1.00 84.56 229 TYR A O 1
ATOM 1835 N N . ASP A 1 230 ? -19.172 -14.736 -5.774 1.00 85.62 230 ASP A N 1
ATOM 1836 C CA . ASP A 1 230 ? -19.004 -15.012 -4.348 1.00 85.62 230 ASP A CA 1
ATOM 1837 C C . ASP A 1 230 ? -17.526 -14.985 -3.951 1.00 85.62 230 ASP A C 1
ATOM 1839 O O . ASP A 1 230 ? -16.697 -15.745 -4.450 1.00 85.62 230 ASP A O 1
ATOM 1843 N N . LEU A 1 231 ? -17.190 -14.110 -3.005 1.00 87.75 231 LEU A N 1
ATOM 1844 C CA . LEU A 1 231 ? -15.838 -14.003 -2.473 1.00 87.75 231 LEU A CA 1
ATOM 1845 C C . LEU A 1 231 ? -15.527 -15.167 -1.528 1.00 87.75 231 LEU A C 1
ATOM 1847 O O . LEU A 1 231 ? -16.196 -15.346 -0.515 1.00 87.75 231 LEU A O 1
ATOM 1851 N N . ASN A 1 232 ? -14.457 -15.909 -1.817 1.00 89.81 232 ASN A N 1
ATOM 1852 C CA . ASN A 1 232 ? -13.932 -16.969 -0.944 1.00 89.81 232 ASN A CA 1
ATOM 1853 C C . ASN A 1 232 ? -12.596 -16.593 -0.276 1.00 89.81 232 ASN A C 1
ATOM 1855 O O . ASN A 1 232 ? -12.182 -17.224 0.700 1.00 89.81 232 ASN A O 1
ATOM 1859 N N . ARG A 1 233 ? -11.910 -15.562 -0.784 1.00 91.81 233 ARG A N 1
ATOM 1860 C CA . ARG A 1 233 ? -10.599 -15.127 -0.308 1.00 91.81 233 ARG A CA 1
ATOM 1861 C C . ARG A 1 233 ? -10.453 -13.615 -0.389 1.00 91.81 233 ARG A C 1
ATOM 1863 O O . ARG A 1 233 ? -10.815 -12.986 -1.380 1.00 91.81 233 ARG A O 1
ATOM 1870 N N . VAL A 1 234 ? -9.856 -13.059 0.658 1.00 95.25 234 VAL A N 1
ATOM 1871 C CA . VAL A 1 234 ? -9.510 -11.644 0.771 1.00 95.25 234 VAL A CA 1
ATOM 1872 C C . VAL A 1 234 ? -8.070 -11.537 1.233 1.00 95.25 234 VAL A C 1
ATOM 1874 O O . VAL A 1 234 ? -7.708 -12.088 2.274 1.00 95.25 234 VAL A O 1
ATOM 1877 N N . TYR A 1 235 ? -7.248 -10.805 0.493 1.00 96.69 235 TYR A N 1
ATOM 1878 C CA . TYR A 1 235 ? -5.907 -10.469 0.949 1.00 96.69 235 TYR A CA 1
ATOM 1879 C C . TYR A 1 235 ? -5.931 -9.164 1.738 1.00 96.69 235 TYR A C 1
ATOM 1881 O O . TYR A 1 235 ? -6.555 -8.192 1.331 1.00 96.69 235 TYR A O 1
ATOM 1889 N N . LEU A 1 236 ? -5.231 -9.135 2.866 1.00 96.81 236 LEU A N 1
ATOM 1890 C CA . LEU A 1 236 ? -5.000 -7.941 3.668 1.00 96.81 236 LEU A CA 1
ATOM 1891 C C . LEU A 1 236 ? -3.540 -7.522 3.481 1.00 96.81 236 LEU A C 1
ATOM 1893 O O . LEU A 1 236 ? -2.631 -8.322 3.709 1.00 96.81 236 LEU A O 1
ATOM 1897 N N . HIS A 1 237 ? -3.306 -6.279 3.079 1.00 95.12 237 HIS A N 1
ATOM 1898 C CA . HIS A 1 237 ? -1.973 -5.726 2.856 1.00 95.12 237 HIS A CA 1
ATOM 1899 C C . HIS A 1 237 ? -1.799 -4.392 3.595 1.00 95.12 237 HIS A C 1
ATOM 1901 O O . HIS A 1 237 ? -2.773 -3.742 3.953 1.00 95.12 237 HIS A O 1
ATOM 1907 N N . GLY A 1 238 ? -0.556 -3.967 3.826 1.00 91.00 238 GLY A N 1
ATOM 1908 C CA . GLY A 1 238 ? -0.226 -2.702 4.491 1.00 91.00 238 GLY A CA 1
ATOM 1909 C C . GLY A 1 238 ? 0.176 -2.845 5.963 1.00 91.00 238 GLY A C 1
ATOM 1910 O O . GLY A 1 238 ? 0.034 -3.901 6.580 1.00 91.00 238 GLY A O 1
ATOM 1911 N N . SER A 1 239 ? 0.754 -1.781 6.526 1.00 90.88 239 SER A N 1
ATOM 1912 C CA . SER A 1 239 ? 1.351 -1.803 7.868 1.00 90.88 239 SER A CA 1
ATOM 1913 C C . SER A 1 239 ? 0.339 -2.092 8.977 1.00 90.88 239 SER A C 1
ATOM 1915 O O . SER A 1 239 ? 0.685 -2.785 9.931 1.00 90.88 239 SER A O 1
ATOM 1917 N N . VAL A 1 240 ? -0.902 -1.619 8.859 1.00 94.50 240 VAL A N 1
ATOM 1918 C CA . VAL A 1 240 ? -1.949 -1.909 9.846 1.00 94.50 240 VAL A CA 1
ATOM 1919 C C . VAL A 1 240 ? -2.350 -3.379 9.757 1.00 94.50 240 VAL A C 1
ATOM 1921 O O . VAL A 1 240 ? -2.355 -4.063 10.775 1.00 94.50 240 VAL A O 1
ATOM 1924 N N . ALA A 1 241 ? -2.570 -3.902 8.546 1.00 94.25 241 ALA A N 1
ATOM 1925 C CA . ALA A 1 241 ? -2.890 -5.316 8.328 1.00 94.25 241 ALA A CA 1
ATOM 1926 C C . ALA A 1 241 ? -1.836 -6.266 8.915 1.00 94.25 241 ALA A C 1
ATOM 1928 O O . ALA A 1 241 ? -2.178 -7.251 9.566 1.00 94.25 241 ALA A O 1
ATOM 1929 N N . LYS A 1 242 ? -0.554 -5.962 8.678 1.00 93.94 242 LYS A N 1
ATOM 1930 C CA . LYS A 1 242 ? 0.581 -6.800 9.092 1.00 93.94 242 LYS A CA 1
ATOM 1931 C C . LYS A 1 242 ? 0.777 -6.822 10.607 1.00 93.94 242 LYS A C 1
ATOM 1933 O O . LYS A 1 242 ? 1.139 -7.856 11.155 1.00 93.94 242 LYS A O 1
ATOM 1938 N N . ASN A 1 243 ? 0.543 -5.694 11.278 1.00 92.06 243 ASN A N 1
ATOM 1939 C CA . ASN A 1 243 ? 0.847 -5.546 12.703 1.00 92.06 243 ASN A CA 1
ATOM 1940 C C . ASN A 1 243 ? -0.362 -5.762 13.623 1.00 92.06 243 ASN A C 1
ATOM 1942 O O . ASN A 1 243 ? -0.177 -5.820 14.833 1.00 92.06 243 ASN A O 1
ATOM 1946 N N . GLN A 1 244 ? -1.582 -5.864 13.081 1.00 92.25 244 GLN A N 1
ATOM 1947 C CA . GLN A 1 244 ? -2.813 -5.902 13.878 1.00 92.25 244 GLN A CA 1
ATOM 1948 C C . GLN A 1 244 ? -3.651 -7.153 13.584 1.00 92.25 244 GLN A C 1
ATOM 1950 O O . GLN A 1 244 ? -4.612 -7.104 12.808 1.00 92.25 244 GLN A O 1
ATOM 1955 N N . PRO A 1 245 ? -3.340 -8.297 14.231 1.00 92.69 245 PRO A N 1
ATOM 1956 C CA . PRO A 1 245 ? -4.030 -9.565 13.980 1.00 92.69 245 PRO A CA 1
ATOM 1957 C C . PRO A 1 245 ? -5.522 -9.529 14.348 1.00 92.69 245 PRO A C 1
ATOM 1959 O O . PRO A 1 245 ? -6.306 -10.330 13.830 1.00 92.69 245 PRO A O 1
ATOM 1962 N N . LEU A 1 246 ? -5.937 -8.584 15.201 1.00 95.31 246 LEU A N 1
ATOM 1963 C CA . LEU A 1 246 ? -7.335 -8.394 15.586 1.00 95.31 246 LEU A CA 1
ATOM 1964 C C . LEU A 1 246 ? -8.233 -8.101 14.383 1.00 95.31 246 LEU A C 1
ATOM 1966 O O . LEU A 1 246 ? -9.328 -8.650 14.315 1.00 95.31 246 LEU A O 1
ATOM 1970 N N . ILE A 1 247 ? -7.776 -7.314 13.406 1.00 96.38 247 ILE A N 1
ATOM 1971 C CA . ILE A 1 247 ? -8.595 -6.976 12.232 1.00 96.38 247 ILE A CA 1
ATOM 1972 C C . ILE A 1 247 ? -8.980 -8.249 11.479 1.00 96.38 247 ILE A C 1
ATOM 1974 O O . ILE A 1 247 ? -10.165 -8.505 11.267 1.00 96.38 247 ILE A O 1
ATOM 1978 N N . LYS A 1 248 ? -7.995 -9.103 11.165 1.00 96.94 248 LYS A N 1
ATOM 1979 C CA . LYS A 1 248 ? -8.247 -10.408 10.541 1.00 96.94 248 LYS A CA 1
ATOM 1980 C C . LYS A 1 248 ? -9.226 -11.236 11.374 1.00 96.94 248 LYS A C 1
ATOM 1982 O O . LYS A 1 248 ? -10.185 -11.757 10.820 1.00 96.94 248 LYS A O 1
ATOM 1987 N N . ARG A 1 249 ? -9.009 -11.343 12.691 1.00 97.19 249 ARG A N 1
ATOM 1988 C CA . ARG A 1 249 ? -9.871 -12.135 13.586 1.00 97.19 249 ARG A CA 1
ATOM 1989 C C . ARG A 1 249 ? -11.333 -11.683 13.522 1.00 97.19 249 ARG A C 1
ATOM 1991 O O . ARG A 1 249 ? -12.223 -12.508 13.348 1.00 97.19 249 ARG A O 1
ATOM 1998 N N . TYR A 1 250 ? -11.585 -10.382 13.647 1.00 97.44 250 TYR A N 1
ATOM 1999 C CA . TYR A 1 250 ? -12.946 -9.842 13.659 1.00 97.44 250 TYR A CA 1
ATOM 2000 C C . TYR A 1 250 ? -13.619 -9.902 12.286 1.00 97.44 250 TYR A C 1
ATOM 2002 O O . TYR A 1 250 ? -14.824 -10.145 12.219 1.00 97.44 250 TYR A O 1
ATOM 2010 N N . LEU A 1 251 ? -12.863 -9.722 11.200 1.00 96.94 251 LEU A N 1
ATOM 2011 C CA . LEU A 1 251 ? -13.373 -9.918 9.844 1.00 96.94 251 LEU A CA 1
ATOM 2012 C C . LEU A 1 251 ? -13.720 -11.389 9.581 1.00 96.94 251 LEU A C 1
ATOM 2014 O O . LEU A 1 251 ? -14.821 -11.668 9.117 1.00 96.94 251 LEU A O 1
ATOM 2018 N N . SER A 1 252 ? -12.854 -12.336 9.956 1.00 96.94 252 SER A N 1
ATOM 2019 C CA . SER A 1 252 ? -13.144 -13.774 9.840 1.00 96.94 252 SER A CA 1
ATOM 2020 C C . SER A 1 252 ? -14.396 -14.186 10.623 1.00 96.94 252 SER A C 1
ATOM 2022 O O . SER A 1 252 ? -15.165 -15.008 10.138 1.00 96.94 252 SER A O 1
ATOM 2024 N N . ASN A 1 253 ? -14.651 -13.581 11.788 1.00 96.56 253 ASN A N 1
ATOM 2025 C CA . ASN A 1 253 ? -15.879 -13.839 12.546 1.00 96.56 253 ASN A CA 1
ATOM 2026 C C . ASN A 1 253 ? -17.133 -13.287 11.846 1.00 96.56 253 ASN A C 1
ATOM 2028 O O . ASN A 1 253 ? -18.182 -13.924 11.877 1.00 96.56 253 ASN A O 1
ATOM 2032 N N . ARG A 1 254 ? -17.042 -12.105 11.217 1.00 95.38 254 ARG A N 1
ATOM 2033 C CA . ARG A 1 254 ? -18.164 -11.487 10.481 1.00 95.38 254 ARG A CA 1
ATOM 2034 C C . ARG A 1 254 ? -18.435 -12.160 9.132 1.00 95.38 254 ARG A C 1
ATOM 2036 O O . ARG A 1 254 ? -19.566 -12.124 8.655 1.00 95.38 254 ARG A O 1
ATOM 2043 N N . PHE A 1 255 ? -17.417 -12.770 8.528 1.00 95.88 255 PHE A N 1
ATOM 2044 C CA . PHE A 1 255 ? -17.493 -13.425 7.225 1.00 95.88 255 PHE A CA 1
ATOM 2045 C C . PHE A 1 255 ? -16.881 -14.837 7.290 1.00 95.88 255 PHE A C 1
ATOM 2047 O O . PHE A 1 255 ? -15.779 -15.053 6.782 1.00 95.88 255 PHE A O 1
ATOM 2054 N N . PRO A 1 256 ? -17.589 -15.820 7.876 1.00 94.50 256 PRO A N 1
ATOM 2055 C CA . PRO A 1 256 ? -17.042 -17.160 8.120 1.00 94.50 256 PRO A CA 1
ATOM 2056 C C . PRO A 1 256 ? -16.696 -17.934 6.838 1.00 94.50 256 PRO A C 1
ATOM 2058 O O . PRO A 1 256 ? -15.860 -18.831 6.869 1.00 94.50 256 PRO A O 1
ATOM 2061 N N . ASN A 1 257 ? -17.302 -17.567 5.705 1.00 93.69 257 ASN A N 1
ATOM 2062 C CA . ASN A 1 257 ? -17.056 -18.198 4.403 1.00 93.69 257 ASN A CA 1
ATOM 2063 C C . ASN A 1 257 ? -15.888 -17.559 3.630 1.00 93.69 257 ASN A C 1
ATOM 2065 O O . ASN A 1 257 ? -15.545 -18.025 2.546 1.00 93.69 257 ASN A O 1
ATOM 2069 N N . ILE A 1 258 ? -15.286 -16.491 4.165 1.00 95.19 258 ILE A N 1
ATOM 2070 C CA . ILE A 1 258 ? -14.194 -15.765 3.521 1.00 95.19 258 ILE A CA 1
ATOM 2071 C C . ILE A 1 258 ? -12.879 -16.071 4.235 1.00 95.19 258 ILE A C 1
ATOM 2073 O O . ILE A 1 258 ? -12.698 -15.783 5.420 1.00 95.19 258 ILE A O 1
ATOM 2077 N N . ASN A 1 259 ? -11.903 -16.581 3.487 1.00 95.06 259 ASN A N 1
ATOM 2078 C CA . ASN A 1 259 ? -10.544 -16.736 3.982 1.00 95.06 259 ASN A CA 1
ATOM 2079 C C . ASN A 1 259 ? -9.770 -15.409 3.893 1.00 95.06 259 ASN A C 1
ATOM 2081 O O . ASN A 1 259 ? -9.363 -14.990 2.807 1.00 95.06 259 ASN A O 1
ATOM 2085 N N . PHE A 1 260 ? -9.521 -14.771 5.039 1.00 96.50 260 PHE A N 1
ATOM 2086 C CA . PHE A 1 260 ? -8.674 -13.579 5.127 1.00 96.50 260 PHE A CA 1
ATOM 2087 C C . PHE A 1 260 ? -7.196 -13.954 5.282 1.00 96.50 260 PHE A C 1
ATOM 2089 O O . PHE A 1 260 ? -6.777 -14.583 6.264 1.00 96.50 260 PHE A O 1
ATOM 2096 N N . VAL A 1 261 ? -6.373 -13.505 4.338 1.00 95.88 261 VAL A N 1
ATOM 2097 C CA . VAL A 1 261 ? -4.940 -13.803 4.269 1.00 95.88 261 VAL A CA 1
ATOM 2098 C C . VAL A 1 261 ? -4.146 -12.512 4.411 1.00 95.88 261 VAL A C 1
ATOM 2100 O O . VAL A 1 261 ? -4.229 -11.634 3.563 1.00 95.88 261 VAL A O 1
ATOM 2103 N N . VAL A 1 262 ? -3.348 -12.389 5.473 1.00 96.81 262 VAL A N 1
ATOM 2104 C CA . VAL A 1 262 ? -2.419 -11.258 5.608 1.00 96.81 262 VAL A CA 1
ATOM 2105 C C . VAL A 1 262 ? -1.212 -11.520 4.716 1.00 96.81 262 VAL A C 1
ATOM 2107 O O . VAL A 1 262 ? -0.490 -12.497 4.914 1.00 96.81 262 VAL A O 1
ATOM 2110 N N . ASN A 1 263 ? -0.993 -10.651 3.735 1.00 95.12 263 ASN A N 1
ATOM 2111 C CA . ASN A 1 263 ? 0.209 -10.673 2.921 1.00 95.12 263 ASN A CA 1
ATOM 2112 C C . ASN A 1 263 ? 1.351 -9.979 3.677 1.00 95.12 263 ASN A C 1
ATOM 2114 O O . ASN A 1 263 ? 1.276 -8.781 3.947 1.00 95.12 263 ASN A O 1
ATOM 2118 N N . ASN A 1 264 ? 2.428 -10.715 3.958 1.00 93.69 264 ASN A N 1
ATOM 2119 C CA . ASN A 1 264 ? 3.614 -10.187 4.636 1.00 93.69 264 ASN A CA 1
ATOM 2120 C C . ASN A 1 264 ? 4.711 -9.709 3.678 1.00 93.69 264 ASN A C 1
ATOM 2122 O O . ASN A 1 264 ? 5.529 -8.876 4.077 1.00 93.69 264 ASN A O 1
ATOM 2126 N N . ASN A 1 265 ? 4.701 -10.156 2.420 1.00 94.06 265 ASN A N 1
ATOM 2127 C CA . ASN A 1 265 ? 5.685 -9.730 1.432 1.00 94.06 265 ASN A CA 1
ATOM 2128 C C . ASN A 1 265 ? 5.538 -8.229 1.125 1.00 94.06 265 ASN A C 1
ATOM 2130 O O . ASN A 1 265 ? 4.468 -7.625 1.294 1.00 94.06 265 ASN A O 1
ATOM 2134 N N . SER A 1 266 ? 6.650 -7.604 0.752 1.00 93.50 266 SER A N 1
ATOM 2135 C CA . SER A 1 266 ? 6.666 -6.246 0.215 1.00 93.50 266 SER A CA 1
ATOM 2136 C C . SER A 1 266 ? 6.298 -6.261 -1.271 1.00 93.50 266 SER A C 1
ATOM 2138 O O . SER A 1 266 ? 6.380 -7.307 -1.918 1.00 93.50 266 SER A O 1
ATOM 2140 N N . VAL A 1 267 ? 5.820 -5.134 -1.797 1.00 94.69 267 VAL A N 1
ATOM 2141 C CA . VAL A 1 267 ? 5.284 -5.065 -3.165 1.00 94.69 267 VAL A CA 1
ATOM 2142 C C . VAL A 1 267 ? 6.397 -5.262 -4.191 1.00 94.69 267 VAL A C 1
ATOM 2144 O O . VAL A 1 267 ? 6.214 -6.023 -5.136 1.00 94.69 267 VAL A O 1
ATOM 2147 N N . GLU A 1 268 ? 7.582 -4.687 -3.968 1.00 95.81 268 GLU A N 1
ATOM 2148 C CA . GLU A 1 268 ? 8.754 -4.918 -4.814 1.00 95.81 268 GLU A CA 1
ATOM 2149 C C . GLU A 1 268 ? 9.141 -6.401 -4.849 1.00 95.81 268 GLU A C 1
ATOM 2151 O O . GLU A 1 268 ? 9.387 -6.953 -5.916 1.00 95.81 268 GLU A O 1
ATOM 2156 N N . LYS A 1 269 ? 9.075 -7.102 -3.711 1.00 96.50 269 LYS A N 1
ATOM 2157 C CA . LYS A 1 269 ? 9.341 -8.543 -3.674 1.00 96.50 269 LYS A CA 1
ATOM 2158 C C . LYS A 1 269 ? 8.282 -9.343 -4.439 1.00 96.50 269 LYS A C 1
ATOM 2160 O O . LYS A 1 269 ? 8.632 -10.242 -5.194 1.00 96.50 269 LYS A O 1
ATOM 2165 N N . LEU A 1 270 ? 7.003 -9.008 -4.264 1.00 96.19 270 LEU A N 1
ATOM 2166 C CA . LEU A 1 270 ? 5.904 -9.660 -4.979 1.00 96.19 270 LEU A CA 1
ATOM 2167 C C . LEU A 1 270 ? 6.011 -9.481 -6.494 1.00 96.19 270 LEU A C 1
ATOM 2169 O O . LEU A 1 270 ? 5.818 -10.437 -7.238 1.00 96.19 270 LEU A O 1
ATOM 2173 N N . MET A 1 271 ? 6.347 -8.274 -6.951 1.00 96.88 271 MET A N 1
ATOM 2174 C CA . MET A 1 271 ? 6.621 -8.021 -8.364 1.00 96.88 271 MET A CA 1
ATOM 2175 C C . MET A 1 271 ? 7.811 -8.846 -8.849 1.00 96.88 271 MET A C 1
ATOM 2177 O O . MET A 1 271 ? 7.738 -9.444 -9.920 1.00 96.88 271 MET A O 1
ATOM 2181 N N . MET A 1 272 ? 8.887 -8.908 -8.058 1.00 96.69 272 MET A N 1
ATOM 2182 C CA . MET A 1 272 ? 10.097 -9.635 -8.440 1.00 96.69 272 MET A CA 1
ATOM 2183 C C . MET A 1 272 ? 9.797 -11.122 -8.632 1.00 96.69 272 MET A C 1
ATOM 2185 O O . MET A 1 272 ? 10.206 -11.699 -9.631 1.00 96.69 272 MET A O 1
ATOM 2189 N N . GLU A 1 273 ? 9.032 -11.725 -7.722 1.00 95.06 273 GLU A N 1
ATOM 2190 C CA . GLU A 1 273 ? 8.594 -13.123 -7.818 1.00 95.06 273 GLU A CA 1
ATOM 2191 C C . GLU A 1 273 ? 7.603 -13.350 -8.970 1.00 95.06 273 GLU A C 1
ATOM 2193 O O . GLU A 1 273 ? 7.657 -14.375 -9.640 1.00 95.06 273 GLU A O 1
ATOM 2198 N N . ARG A 1 274 ? 6.693 -12.402 -9.221 1.00 94.44 274 ARG A N 1
ATOM 2199 C CA . ARG A 1 274 ? 5.653 -12.546 -10.249 1.00 94.44 274 ARG A CA 1
ATOM 2200 C C . ARG A 1 274 ? 6.200 -12.440 -11.669 1.00 94.44 274 ARG A C 1
ATOM 2202 O O . ARG A 1 274 ? 5.754 -13.187 -12.536 1.00 94.44 274 ARG A O 1
ATOM 2209 N N . PHE A 1 275 ? 7.093 -11.486 -11.914 1.00 94.50 275 PHE A N 1
ATOM 2210 C CA . PHE A 1 275 ? 7.531 -11.136 -13.268 1.00 94.50 275 PHE A CA 1
ATOM 2211 C C . PHE A 1 275 ? 8.927 -11.655 -13.610 1.00 94.50 275 PHE A C 1
ATOM 2213 O O . PHE A 1 275 ? 9.222 -11.850 -14.785 1.00 94.50 275 PHE A O 1
ATOM 2220 N N . PHE A 1 276 ? 9.770 -11.895 -12.602 1.00 93.31 276 PHE A N 1
ATOM 2221 C CA . PHE A 1 276 ? 11.176 -12.273 -12.780 1.00 93.31 276 PHE A CA 1
ATOM 2222 C C . PHE A 1 276 ? 11.594 -13.466 -11.900 1.00 93.31 276 PHE A C 1
ATOM 2224 O O . PHE A 1 276 ? 12.795 -13.700 -11.702 1.00 93.31 276 PHE A O 1
ATOM 2231 N N . GLY A 1 277 ? 10.615 -14.162 -11.311 1.00 83.94 277 GLY A N 1
ATOM 2232 C CA . GLY A 1 277 ? 10.779 -15.321 -10.429 1.00 83.94 277 GLY A CA 1
ATOM 2233 C C . GLY A 1 277 ? 11.116 -16.603 -11.162 1.00 83.94 277 GLY A C 1
ATOM 2234 O O . GLY A 1 277 ? 10.661 -16.773 -12.313 1.00 83.94 277 GLY A O 1
#

Mean predicted aligned error: 4.51 Å

Solvent-accessible surface area (backbone atoms only — not comparable to full-atom values): 14473 Å² total; per-residue (Å²): 92,66,37,41,35,16,31,33,20,31,80,74,38,21,40,35,31,40,39,46,96,86,51,75,50,75,51,77,50,55,24,25,22,42,86,44,52,69,48,22,53,54,33,51,37,53,51,38,58,53,44,63,76,77,50,56,54,82,26,39,29,36,40,40,35,24,18,32,60,32,59,88,44,54,92,46,45,67,62,52,54,54,53,58,54,71,56,44,81,55,35,67,74,40,76,48,82,34,18,51,66,55,46,51,45,48,56,74,40,55,91,54,82,42,37,39,35,40,15,28,60,46,18,34,38,37,34,42,30,89,85,64,49,80,43,77,37,77,49,70,39,78,91,77,44,13,60,67,5,18,26,48,37,7,46,50,35,53,50,33,29,77,69,66,75,38,84,70,88,61,96,49,72,66,61,54,55,56,44,61,75,37,96,57,17,63,61,57,36,19,65,34,23,61,60,30,60,78,40,41,84,42,66,67,49,37,51,55,51,50,52,32,52,52,53,44,50,50,46,52,54,52,43,43,66,69,37,75,54,86,67,52,42,33,37,30,28,44,64,39,42,66,74,36,67,63,60,56,53,56,48,36,69,77,35,76,73,35,48,73,42,70,51,81,74,52,64,19,57,40,47,39,52,70,78,73,96

Secondary structure (DSSP, 8-state):
-EEEEEEEE-SSEEEEEEE-SS-EEEEEEE---TTSHHHHHHHHHHHHHHHHTTS-TTSEEEEEEEETT-GGGGGGHHHHHHHHHHT-SSEEEEEEEEEHHHHHHHHHHTTS--EEEEESSSEEEEEE-TT--EEEES-S-TTT--TT-HHHHHHHHHHHHHTTSS----S-HHHHHHHHTSTTHHHHHHHTHHHHHHTTTSHHHHHHHHHHHHHHHHHHHHHHHHH-S---EEEEESHHHHH-HHHHHHHHHH-TTSEEEE--S-HHHHHHHHHH-

Sequence (277 aa):
MNVYITADGGGTKTAIMIKDENKVKTLTFDGSNFYEEERFFNTYCSIFKYLEKNYSSNDNIFLYSANAGFYESRDREGYIVDKLRTLTTLNLEEIKLFGDGEILIETLLGYGEGIVIIMGTGSVIMGVDKNRDLIKVGGNGFHIDDYCSGFTFGRLYLRNVLKGVLPNDFEKEQDILKNIYGESAKQYISSFSKKFFDNIEDESTLSQFNEQIDLLSSDIKSMCKKLGYDLNRVYLHGSVAKNQPLIKRYLSNRFPNINFVVNNNSVEKLMMERFFG

pLDDT: mean 93.24, std 4.75, range [79.12, 98.5]